Protein AF-A0A0M2HX96-F1 (afdb_monomer_lite)

Sequence (244 aa):
MTTSSDTATAVIDVHGTGTVTVGGITRGIAEPGENAARTQIMATVLAHARDSRRAVVLTAQDSEGQTRVVIYPDGRAEPVAIPEPLATAVVQTGPVPAPRPPGHVPAPVVPQNVGGLPEEIEHTVYVSRPPQLQGWQLTFSTGSTATIWGSGLIGRRPAQDANEPRDHIIALDDPTRTVSRLHLEFGTTEGRLWIADRRSANGTRIVRGREVIDCTPAERYWIAPGSLIEMGDQTFTVSLSEGR

Organism: NCBI:txid273678

Foldseek 3Di:
DPQPAFEKEKEAEQQRWIWIAGPNDIDTTDDRGVVRSVVVNLVVNLVVLLVVQGWYWYWYQYPVGIWIWTQGNVGDIHTDDDPDPPPPPPPDPDDDDDDDDDDDDDDDDDDDDDDDDDDDDPPVPPLPDDPQQFWKWKQKPVRDIDTGRFKEWEFQQDDADPVHGGSDYHHDDDPVCLTHNTAWIWGADPNWIKIAGQPGPNFKWKDDPPDIDTHDHRDIDTDDAQIWMDRGPMIIHMHTDDGD

Radius of gyration: 24.01 Å; chains: 1; bounding box: 49×51×74 Å

Secondary structure (DSSP, 8-state):
-----EEEEEEE-TTSEEEEEETTEEEEEE-SSHHHHHHHHHHHHHHHHHHHTS-EEEEEEETTEEEEEEE-TTS-EEEE-------------PPPPPPP----------------------------PPS---EEEEEETTS-EEEESS-EEEESS-PPBTTB--SEEEE---TT--S-SS-EEEEEETTEEEEEE-S-SS-EEEEETTEEEEPPBT-EEEEPTT-EEEETTEEEEEEEE---

pLDDT: mean 70.25, std 17.08, range [28.19, 91.06]

InterPro domains:
  IPR000253 Forkhead-associated (FHA) domain [PF00498] (154-232)
  IPR000253 Forkhead-associated (FHA) domain [PS50006] (152-211)
  IPR008984 SMAD/FHA domain superfamily [SSF49879] (135-239)

Structure (mmCIF, N/CA/C/O backbone):
data_AF-A0A0M2HX96-F1
#
_entry.id   AF-A0A0M2HX96-F1
#
loop_
_atom_site.group_PDB
_atom_site.id
_atom_site.type_symbol
_atom_site.label_atom_id
_atom_site.label_alt_id
_atom_site.label_comp_id
_atom_site.label_asym_id
_atom_site.label_entity_id
_atom_site.label_seq_id
_atom_site.pdbx_PDB_ins_code
_atom_site.Cartn_x
_atom_site.Cartn_y
_atom_site.Cartn_z
_atom_site.occupancy
_atom_site.B_iso_or_equiv
_atom_site.auth_seq_id
_atom_site.auth_comp_id
_atom_site.auth_asym_id
_atom_site.auth_atom_id
_atom_site.pdbx_PDB_model_num
ATOM 1 N N . MET A 1 1 ? -6.231 -22.104 -26.513 1.00 36.03 1 MET A N 1
ATOM 2 C CA . MET A 1 1 ? -4.965 -21.746 -27.186 1.00 36.03 1 MET A CA 1
ATOM 3 C C . MET A 1 1 ? -3.864 -21.932 -26.165 1.00 36.03 1 MET A C 1
ATOM 5 O O . MET A 1 1 ? -3.893 -21.261 -25.146 1.00 36.03 1 MET A O 1
ATOM 9 N N . THR A 1 2 ? -2.987 -22.911 -26.354 1.00 37.78 2 THR A N 1
ATOM 10 C CA . THR A 1 2 ? -1.907 -23.205 -25.406 1.00 37.78 2 THR A CA 1
ATOM 11 C C . THR A 1 2 ? -0.826 -22.150 -25.606 1.00 37.78 2 THR A C 1
ATOM 13 O O . THR A 1 2 ? -0.017 -22.256 -26.526 1.00 37.78 2 THR A O 1
ATOM 16 N N . THR A 1 3 ? -0.873 -21.069 -24.827 1.00 47.53 3 THR A N 1
ATOM 17 C CA . THR A 1 3 ? 0.144 -20.015 -24.861 1.00 47.53 3 THR A CA 1
ATOM 18 C C . THR A 1 3 ? 1.448 -20.645 -24.397 1.00 47.53 3 THR A C 1
ATOM 20 O O . THR A 1 3 ? 1.643 -20.932 -23.221 1.00 47.53 3 THR A O 1
ATOM 23 N N . SER A 1 4 ? 2.305 -20.984 -25.352 1.00 53.94 4 SER A N 1
ATOM 24 C CA . SER A 1 4 ? 3.610 -21.554 -25.069 1.00 53.94 4 SER A CA 1
ATOM 25 C C . SER A 1 4 ? 4.475 -20.396 -24.559 1.00 53.94 4 SER A C 1
ATOM 27 O O . SER A 1 4 ? 4.958 -19.587 -25.352 1.00 53.94 4 SER A O 1
ATOM 29 N N . SER A 1 5 ? 4.573 -20.248 -23.242 1.00 63.91 5 SER A N 1
ATOM 30 C CA . SER A 1 5 ? 5.303 -19.153 -22.596 1.00 63.91 5 SER A CA 1
ATOM 31 C C . SER A 1 5 ? 6.781 -19.506 -22.454 1.00 63.91 5 SER A C 1
ATOM 33 O O . SER A 1 5 ? 7.108 -20.626 -22.065 1.00 63.91 5 SER A O 1
ATOM 35 N N . ASP A 1 6 ? 7.666 -18.565 -22.773 1.00 75.62 6 ASP A N 1
ATOM 36 C CA . ASP A 1 6 ? 9.100 -18.705 -22.496 1.00 75.62 6 ASP A CA 1
ATOM 37 C C . ASP A 1 6 ? 9.344 -18.448 -20.999 1.00 75.62 6 ASP A C 1
ATOM 39 O O . ASP A 1 6 ? 8.558 -17.746 -20.357 1.00 75.62 6 ASP A O 1
ATOM 43 N N . THR A 1 7 ? 10.393 -19.013 -20.405 1.00 78.94 7 THR A N 1
ATOM 44 C CA . THR A 1 7 ? 10.696 -18.816 -18.976 1.00 78.94 7 THR A CA 1
ATOM 45 C C . THR A 1 7 ? 12.010 -18.075 -18.797 1.00 78.94 7 THR A C 1
ATOM 47 O O . THR A 1 7 ? 13.027 -18.451 -19.379 1.00 78.94 7 THR A O 1
ATOM 50 N N . ALA A 1 8 ? 11.993 -17.052 -17.950 1.00 82.88 8 ALA A N 1
ATOM 51 C CA . ALA A 1 8 ? 13.159 -16.298 -17.529 1.00 82.88 8 ALA A CA 1
ATOM 52 C C . ALA A 1 8 ? 13.302 -16.375 -16.007 1.00 82.88 8 ALA A C 1
ATOM 54 O O . ALA A 1 8 ? 12.312 -16.302 -15.283 1.00 82.88 8 ALA A O 1
ATOM 55 N N . THR A 1 9 ? 14.529 -16.470 -15.513 1.00 83.94 9 THR A N 1
ATOM 56 C CA . THR A 1 9 ? 14.819 -16.530 -14.076 1.00 83.94 9 THR A CA 1
ATOM 57 C C . THR A 1 9 ? 15.831 -15.456 -13.738 1.00 83.94 9 THR A C 1
ATOM 59 O O . THR A 1 9 ? 16.842 -15.339 -14.419 1.00 83.94 9 THR A O 1
ATOM 62 N N . ALA A 1 10 ? 15.598 -14.676 -12.695 1.00 83.12 10 ALA A N 1
ATOM 63 C CA . ALA A 1 10 ? 16.542 -13.684 -12.214 1.00 83.12 10 ALA A CA 1
ATOM 64 C C . ALA A 1 10 ? 16.809 -13.899 -10.731 1.00 83.12 10 ALA A C 1
ATOM 66 O O . ALA A 1 10 ? 15.890 -14.211 -9.984 1.00 83.12 10 ALA A O 1
ATOM 67 N N . VAL A 1 11 ? 18.052 -13.719 -10.308 1.00 79.94 11 VAL A N 1
ATOM 68 C CA . VAL A 1 11 ? 18.460 -13.759 -8.905 1.00 79.94 11 VAL A CA 1
ATOM 69 C C . VAL A 1 11 ? 19.160 -12.447 -8.603 1.00 79.94 11 VAL A C 1
ATOM 71 O O . VAL A 1 11 ? 20.080 -12.080 -9.331 1.00 79.94 11 VAL A O 1
ATOM 74 N N . ILE A 1 12 ? 18.714 -11.733 -7.575 1.00 77.75 12 ILE A N 1
ATOM 75 C CA . ILE A 1 12 ? 19.248 -10.429 -7.172 1.00 77.75 12 ILE A CA 1
ATOM 76 C C . ILE A 1 12 ? 19.599 -10.498 -5.692 1.00 77.75 12 ILE A C 1
ATOM 78 O O . ILE A 1 12 ? 18.789 -10.925 -4.873 1.00 77.75 12 ILE A O 1
ATOM 82 N N . ASP A 1 13 ? 20.804 -10.068 -5.358 1.00 70.50 13 ASP A N 1
ATOM 83 C CA . ASP A 1 13 ? 21.280 -9.941 -3.991 1.00 70.50 13 ASP A CA 1
ATOM 84 C C . ASP A 1 13 ? 21.008 -8.531 -3.430 1.00 70.50 13 ASP A C 1
ATOM 86 O O . ASP A 1 13 ? 20.824 -7.568 -4.184 1.00 70.50 13 ASP A O 1
ATOM 90 N N . VAL A 1 14 ? 21.021 -8.390 -2.098 1.00 61.28 14 VAL A N 1
ATOM 91 C CA . VAL A 1 14 ? 20.786 -7.121 -1.376 1.00 61.28 14 VAL A CA 1
ATOM 92 C C . VAL A 1 14 ? 21.736 -5.999 -1.800 1.00 61.28 14 VAL A C 1
ATOM 94 O O . VAL A 1 14 ? 21.418 -4.819 -1.653 1.00 61.28 14 VAL A O 1
ATOM 97 N N . HIS A 1 15 ? 22.895 -6.356 -2.354 1.00 66.06 15 HIS A N 1
ATOM 98 C CA . HIS A 1 15 ? 23.887 -5.411 -2.855 1.00 66.06 15 HIS A CA 1
ATOM 99 C C . HIS A 1 15 ? 23.612 -4.904 -4.286 1.00 66.06 15 HIS A C 1
ATOM 101 O O . HIS A 1 15 ? 24.410 -4.134 -4.815 1.00 66.06 15 HIS A O 1
ATOM 107 N N . GLY A 1 16 ? 22.499 -5.294 -4.925 1.00 60.47 16 GLY A N 1
ATOM 108 C CA . GLY A 1 16 ? 22.169 -4.891 -6.303 1.00 60.47 16 GLY A CA 1
ATOM 109 C C . GLY A 1 16 ? 22.949 -5.656 -7.379 1.00 60.47 16 GLY A C 1
ATOM 110 O O . GLY A 1 16 ? 22.877 -5.331 -8.566 1.00 60.47 16 GLY A O 1
ATOM 111 N N . THR A 1 17 ? 23.680 -6.691 -6.971 1.00 71.62 17 THR A N 1
ATOM 112 C CA . THR A 1 17 ? 24.352 -7.635 -7.859 1.00 71.62 17 THR A CA 1
ATOM 113 C C . THR A 1 17 ? 23.464 -8.850 -8.076 1.00 71.62 17 THR A C 1
ATOM 115 O O . THR A 1 17 ? 22.789 -9.327 -7.170 1.00 71.62 17 THR A O 1
ATOM 118 N N . GLY A 1 18 ? 23.418 -9.356 -9.299 1.00 76.69 18 GLY A N 1
ATOM 119 C CA . GLY A 1 18 ? 22.517 -10.441 -9.638 1.00 76.69 18 GLY A CA 1
ATOM 120 C C . GLY A 1 18 ? 22.841 -11.091 -10.965 1.00 76.69 18 GLY A C 1
ATOM 121 O O . GLY A 1 18 ? 23.768 -10.708 -11.675 1.00 76.69 18 GLY A O 1
ATOM 122 N N . THR A 1 19 ? 22.053 -12.092 -11.320 1.00 81.75 19 THR A N 1
ATOM 123 C CA . THR A 1 19 ? 22.091 -12.709 -12.641 1.00 81.75 19 THR A CA 1
ATOM 124 C C . THR A 1 19 ? 20.681 -12.812 -13.188 1.00 81.75 19 THR A C 1
ATOM 126 O O . THR A 1 19 ? 19.735 -13.075 -12.453 1.00 81.75 19 THR A O 1
ATOM 129 N N . VAL A 1 20 ? 20.524 -12.600 -14.488 1.00 82.94 20 VAL A N 1
ATOM 130 C CA . VAL A 1 20 ? 19.274 -12.838 -15.206 1.00 82.94 20 VAL A CA 1
ATOM 131 C C . VAL A 1 20 ? 19.525 -13.867 -16.290 1.00 82.94 20 VAL A C 1
ATOM 133 O O . VAL A 1 20 ? 20.441 -13.727 -17.088 1.00 82.94 20 VAL A O 1
ATOM 136 N N . THR A 1 21 ? 18.717 -14.911 -16.324 1.00 80.31 21 THR A N 1
ATOM 137 C CA . THR A 1 21 ? 18.731 -15.950 -17.346 1.00 80.31 21 THR A CA 1
ATOM 138 C C . THR A 1 21 ? 17.456 -15.835 -18.161 1.00 80.31 21 THR A C 1
ATOM 140 O O . THR A 1 21 ? 16.363 -15.972 -17.619 1.00 80.31 21 THR A O 1
ATOM 143 N N . VAL A 1 22 ? 17.584 -15.572 -19.459 1.00 79.62 22 VAL A N 1
ATO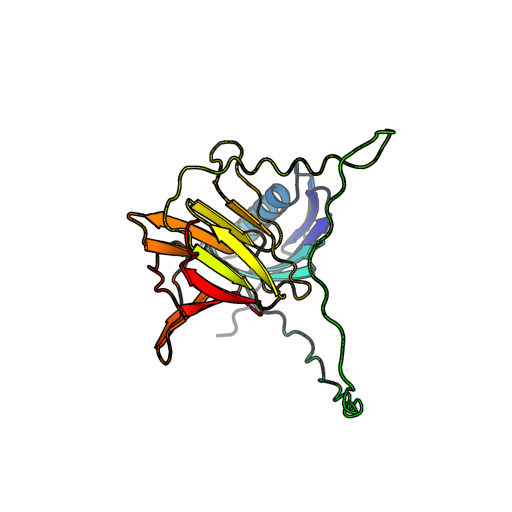M 144 C CA . VAL A 1 22 ? 16.450 -15.413 -20.382 1.00 79.62 22 VAL A CA 1
ATOM 145 C C . VAL A 1 22 ? 16.709 -16.275 -21.610 1.00 79.62 22 VAL A C 1
ATOM 147 O O . VAL A 1 22 ? 17.785 -16.176 -22.198 1.00 79.62 22 VAL A O 1
ATOM 150 N N . GLY A 1 23 ? 15.777 -17.164 -21.967 1.00 70.75 23 GLY A N 1
ATOM 151 C CA . GLY A 1 23 ? 15.950 -18.061 -23.118 1.00 70.75 23 GLY A CA 1
ATOM 152 C C . GLY A 1 23 ? 17.214 -18.936 -23.047 1.00 70.75 23 GLY A C 1
ATOM 153 O O . GLY A 1 23 ? 17.805 -19.247 -24.076 1.00 70.75 23 GLY A O 1
ATOM 154 N N . GLY A 1 24 ? 17.677 -19.274 -21.835 1.00 72.00 24 GLY A N 1
ATOM 155 C CA . GLY A 1 24 ? 18.910 -20.042 -21.600 1.00 72.00 24 GLY A CA 1
ATOM 156 C C . GLY A 1 24 ? 20.210 -19.225 -21.586 1.00 72.00 24 GLY A C 1
ATOM 157 O O . GLY A 1 24 ? 21.273 -19.795 -21.360 1.00 72.00 24 GLY A O 1
ATOM 158 N N . ILE A 1 25 ? 20.150 -17.904 -21.786 1.00 74.56 25 ILE A N 1
ATOM 159 C CA . ILE A 1 25 ? 21.321 -17.019 -21.749 1.00 74.56 25 ILE A CA 1
ATOM 160 C C . ILE A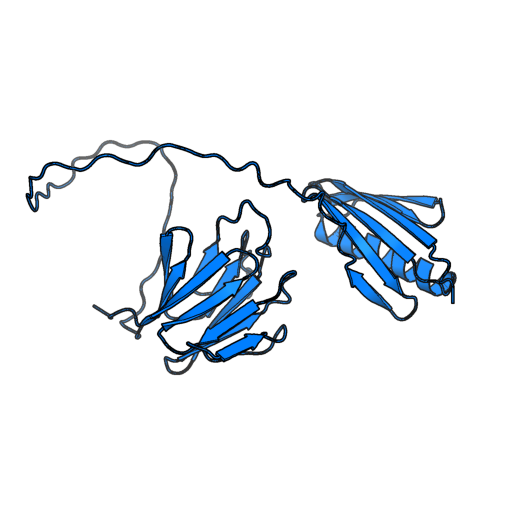 1 25 ? 21.374 -16.308 -20.399 1.00 74.56 25 ILE A C 1
ATOM 162 O O . ILE A 1 25 ? 20.511 -15.481 -20.099 1.00 74.56 25 ILE A O 1
ATOM 166 N N . THR A 1 26 ? 22.401 -16.601 -19.598 1.00 79.12 26 THR A N 1
ATOM 167 C CA . THR A 1 26 ? 22.653 -15.927 -18.318 1.00 79.12 26 THR A CA 1
ATOM 168 C C . THR A 1 26 ? 23.496 -14.667 -18.518 1.00 79.12 26 THR A C 1
ATOM 170 O O . THR A 1 26 ? 24.571 -14.705 -19.114 1.00 79.12 26 THR A O 1
ATOM 173 N N . ARG A 1 27 ? 23.018 -13.538 -17.995 1.00 79.50 27 ARG A N 1
ATOM 174 C CA . ARG A 1 27 ? 23.690 -12.237 -17.957 1.00 79.50 27 ARG A CA 1
ATOM 175 C C . ARG A 1 27 ? 23.895 -11.803 -16.511 1.00 79.50 27 ARG A C 1
ATOM 177 O O . ARG A 1 27 ? 22.963 -11.858 -15.712 1.00 79.50 27 ARG A O 1
ATOM 184 N N . GLY A 1 28 ? 25.105 -11.357 -16.190 1.00 78.25 28 GLY A N 1
ATOM 185 C CA . GLY A 1 28 ? 25.404 -10.717 -14.910 1.00 78.25 28 GLY A CA 1
ATOM 186 C C . GLY A 1 28 ? 24.842 -9.299 -14.863 1.00 78.25 28 GLY A C 1
ATOM 187 O O . GLY A 1 28 ? 24.854 -8.587 -15.867 1.00 78.25 28 GLY A O 1
ATOM 188 N N . ILE A 1 29 ? 24.343 -8.906 -13.700 1.00 74.94 29 ILE A N 1
ATOM 189 C CA . ILE A 1 29 ? 23.808 -7.579 -13.417 1.00 74.94 29 ILE A CA 1
ATOM 190 C C . ILE A 1 29 ? 24.583 -7.029 -12.233 1.00 74.94 29 ILE A C 1
ATOM 192 O O . ILE A 1 29 ? 24.668 -7.668 -11.187 1.00 74.94 29 ILE A O 1
ATOM 196 N N . ALA A 1 30 ? 25.175 -5.859 -12.420 1.00 72.06 30 ALA A N 1
ATOM 197 C CA . ALA A 1 30 ? 25.913 -5.144 -11.395 1.00 72.06 30 ALA A CA 1
ATOM 198 C C . ALA A 1 30 ? 25.488 -3.681 -11.483 1.00 72.06 30 ALA A C 1
ATOM 200 O O . ALA A 1 30 ? 26.126 -2.878 -12.155 1.00 72.06 30 ALA A O 1
ATOM 201 N N . GLU A 1 31 ? 24.357 -3.377 -10.856 1.00 72.31 31 GLU A N 1
ATOM 202 C CA . GLU A 1 31 ? 23.782 -2.036 -10.836 1.00 72.31 31 GLU A CA 1
ATOM 203 C C . GLU A 1 31 ? 23.881 -1.452 -9.418 1.00 72.31 31 GLU A C 1
ATOM 205 O O . GLU A 1 31 ? 23.897 -2.213 -8.445 1.00 72.31 31 GLU A O 1
ATOM 210 N N . PRO A 1 32 ? 23.943 -0.116 -9.259 1.00 62.62 32 PRO A N 1
ATOM 211 C CA . PRO A 1 32 ? 24.045 0.536 -7.955 1.00 62.62 32 PRO A CA 1
ATOM 212 C C . PRO A 1 32 ? 22.703 0.486 -7.204 1.00 62.62 32 PRO A C 1
ATOM 214 O O . PRO A 1 32 ? 21.991 1.482 -7.080 1.00 62.62 32 PRO A O 1
ATOM 217 N N . GLY A 1 33 ? 22.355 -0.700 -6.704 1.00 62.88 33 GLY A N 1
ATOM 218 C CA . GLY A 1 33 ? 21.178 -0.965 -5.881 1.00 62.88 33 GLY A CA 1
ATOM 219 C C . GLY A 1 33 ? 20.139 -1.884 -6.530 1.00 62.88 33 GLY A C 1
ATOM 220 O O . GLY A 1 33 ? 20.006 -1.985 -7.751 1.00 62.88 33 GLY A O 1
ATOM 221 N N . GLU A 1 34 ? 19.351 -2.541 -5.675 1.00 67.12 34 GLU A N 1
ATOM 222 C CA . GLU A 1 34 ? 18.357 -3.557 -6.053 1.00 67.12 34 GLU A CA 1
ATOM 223 C C . GLU A 1 34 ? 17.311 -3.030 -7.053 1.00 67.12 34 GLU A C 1
ATOM 225 O O . GLU A 1 34 ? 16.928 -3.727 -7.991 1.00 67.12 34 GLU A O 1
ATOM 230 N N . ASN A 1 35 ? 16.883 -1.770 -6.912 1.00 71.06 35 ASN A N 1
ATOM 231 C CA . ASN A 1 35 ? 15.861 -1.188 -7.785 1.00 71.06 35 ASN A CA 1
ATOM 232 C C . ASN A 1 35 ? 16.366 -0.963 -9.225 1.00 71.06 35 ASN A C 1
ATOM 234 O O . ASN A 1 35 ? 15.621 -1.169 -10.188 1.00 71.06 35 ASN A O 1
ATOM 238 N N . ALA A 1 36 ? 17.638 -0.581 -9.380 1.00 70.69 36 ALA A N 1
ATOM 239 C CA . ALA A 1 36 ? 18.274 -0.422 -10.687 1.00 70.69 36 ALA A CA 1
ATOM 240 C C . ALA A 1 36 ? 18.471 -1.791 -11.358 1.00 70.69 36 ALA A C 1
ATOM 242 O O . ALA A 1 36 ? 18.064 -1.978 -12.507 1.00 70.69 36 ALA A O 1
ATOM 243 N N . ALA A 1 37 ? 18.946 -2.785 -10.598 1.00 73.56 37 ALA A N 1
ATOM 244 C CA . ALA A 1 37 ? 19.053 -4.166 -11.062 1.00 73.56 37 ALA A CA 1
ATOM 245 C C . ALA A 1 37 ? 17.693 -4.713 -11.529 1.00 73.56 37 ALA A C 1
ATOM 247 O O . ALA A 1 37 ? 17.573 -5.238 -12.636 1.00 73.56 37 ALA A O 1
ATOM 248 N N . ARG A 1 38 ? 16.633 -4.515 -10.737 1.00 73.25 38 ARG A N 1
ATOM 249 C CA . ARG A 1 38 ? 15.267 -4.956 -11.060 1.00 73.25 38 ARG A CA 1
ATOM 250 C C . ARG A 1 38 ? 14.715 -4.291 -12.323 1.00 73.25 38 ARG A C 1
ATOM 252 O O . ARG A 1 38 ? 14.096 -4.966 -13.147 1.00 73.25 38 ARG A O 1
ATOM 259 N N . THR A 1 39 ? 14.988 -3.000 -12.507 1.00 76.06 39 THR A N 1
ATOM 260 C CA . THR A 1 39 ? 14.600 -2.252 -13.713 1.00 76.06 39 THR A CA 1
ATOM 261 C C . THR A 1 39 ? 15.301 -2.808 -14.956 1.00 76.06 39 THR A C 1
ATOM 263 O O . THR A 1 39 ? 14.651 -3.063 -15.971 1.00 76.06 39 THR A O 1
ATOM 266 N N . GLN A 1 40 ? 16.603 -3.086 -14.864 1.00 78.62 40 GLN A N 1
ATOM 267 C CA . GLN A 1 40 ? 17.388 -3.663 -15.958 1.00 78.62 40 GLN A CA 1
ATOM 268 C C . GLN A 1 40 ? 16.941 -5.086 -16.325 1.00 78.62 40 GLN A C 1
ATOM 270 O O . GLN A 1 40 ? 16.871 -5.434 -17.508 1.00 78.62 40 GLN A O 1
ATOM 275 N N . ILE A 1 41 ? 16.584 -5.900 -15.327 1.00 79.75 41 ILE A N 1
ATOM 276 C CA . ILE A 1 41 ? 16.029 -7.249 -15.522 1.00 79.75 41 ILE A CA 1
ATOM 277 C C . ILE A 1 41 ? 14.720 -7.169 -16.292 1.00 79.75 41 ILE A C 1
ATOM 279 O O . ILE A 1 41 ? 14.576 -7.830 -17.319 1.00 79.75 41 ILE A O 1
ATOM 283 N N . MET A 1 42 ? 13.785 -6.334 -15.833 1.00 79.12 42 MET A N 1
ATOM 284 C CA . MET A 1 42 ? 12.502 -6.155 -16.510 1.00 79.12 42 MET A CA 1
ATOM 285 C C . MET A 1 42 ? 12.689 -5.665 -17.945 1.00 79.12 42 MET A C 1
ATOM 287 O O . MET A 1 42 ? 12.070 -6.215 -18.852 1.00 79.12 42 MET A O 1
ATOM 291 N N . ALA A 1 43 ? 13.580 -4.697 -18.174 1.00 79.56 43 ALA A N 1
ATOM 292 C CA . ALA A 1 43 ? 13.887 -4.206 -19.515 1.00 79.56 43 ALA A CA 1
ATOM 293 C C . ALA A 1 43 ? 14.453 -5.313 -20.423 1.00 79.56 43 ALA A C 1
ATOM 295 O O . ALA A 1 43 ? 14.034 -5.444 -21.574 1.00 79.56 43 ALA A O 1
ATOM 296 N N . THR A 1 44 ? 15.356 -6.146 -19.896 1.00 81.62 44 THR A N 1
ATOM 297 C CA . THR A 1 44 ? 15.966 -7.262 -20.636 1.00 81.62 44 THR A CA 1
ATOM 298 C C . THR A 1 44 ? 14.931 -8.323 -21.005 1.00 81.62 44 THR A C 1
ATOM 300 O O . THR A 1 44 ? 14.878 -8.772 -22.150 1.00 81.62 44 THR A O 1
ATOM 303 N N . VAL A 1 45 ? 14.075 -8.704 -20.057 1.00 81.38 45 VAL A N 1
ATOM 304 C CA . VAL A 1 45 ? 13.041 -9.723 -20.280 1.00 81.38 45 VAL A CA 1
ATOM 305 C C . VAL A 1 45 ? 11.946 -9.202 -21.209 1.00 81.38 45 VAL A C 1
ATOM 307 O O . VAL A 1 45 ? 11.483 -9.937 -22.076 1.00 81.38 45 VAL A O 1
ATOM 310 N N . LEU A 1 46 ? 11.576 -7.924 -21.097 1.00 80.69 46 LEU A N 1
ATOM 311 C CA . LEU A 1 46 ? 10.629 -7.286 -22.008 1.00 80.69 46 LEU A CA 1
ATOM 312 C C . LEU A 1 46 ? 11.168 -7.218 -23.442 1.00 80.69 46 LEU A C 1
ATOM 314 O O . LEU A 1 46 ? 10.425 -7.479 -24.389 1.00 80.69 46 LEU A O 1
ATOM 318 N N . ALA A 1 47 ? 12.449 -6.888 -23.619 1.00 79.75 47 ALA A N 1
ATOM 319 C CA . ALA A 1 47 ? 13.081 -6.905 -24.934 1.00 79.75 47 ALA A CA 1
ATOM 320 C C . ALA A 1 47 ? 13.026 -8.310 -25.559 1.00 79.75 47 ALA A C 1
ATOM 322 O O . ALA A 1 47 ? 12.657 -8.444 -26.724 1.00 79.75 47 ALA A O 1
ATOM 323 N N . HIS A 1 48 ? 13.289 -9.355 -24.767 1.00 79.00 48 HIS A N 1
ATOM 324 C CA . HIS A 1 48 ? 13.178 -10.747 -25.216 1.00 79.00 48 HIS A CA 1
ATOM 325 C C . HIS A 1 48 ? 11.735 -11.164 -25.527 1.00 79.00 48 HIS A C 1
ATOM 327 O O . HIS A 1 48 ? 11.491 -11.814 -26.539 1.00 79.00 48 HIS A O 1
ATOM 333 N N . ALA A 1 49 ? 10.756 -10.757 -24.714 1.00 80.31 49 ALA A N 1
ATOM 334 C CA . ALA A 1 49 ? 9.334 -11.018 -24.964 1.00 80.31 49 ALA A CA 1
ATOM 335 C C . ALA A 1 49 ? 8.856 -10.387 -26.282 1.00 80.31 49 ALA A C 1
ATOM 337 O O . ALA A 1 49 ? 8.084 -10.985 -27.034 1.00 80.31 49 ALA A O 1
ATOM 338 N N . ARG A 1 50 ? 9.347 -9.180 -26.586 1.00 80.25 50 ARG A N 1
ATOM 339 C CA . ARG A 1 50 ? 9.076 -8.473 -27.844 1.00 80.25 50 ARG A CA 1
ATOM 340 C C . ARG A 1 50 ? 9.700 -9.165 -29.046 1.00 80.25 50 ARG A C 1
ATOM 342 O O . ARG A 1 50 ? 9.001 -9.376 -30.035 1.00 80.25 50 ARG A O 1
ATOM 349 N N . ASP A 1 51 ? 10.974 -9.530 -28.944 1.00 82.06 51 ASP A N 1
ATOM 350 C CA . ASP A 1 51 ? 11.713 -10.200 -30.017 1.00 82.06 51 ASP A CA 1
ATOM 351 C C . ASP A 1 51 ? 11.105 -11.573 -30.345 1.00 82.06 51 ASP A C 1
ATOM 353 O O . ASP A 1 51 ? 10.768 -11.870 -31.491 1.00 82.06 51 ASP A O 1
ATOM 357 N N . SER A 1 52 ? 10.813 -12.360 -29.307 1.00 76.75 52 SER A N 1
ATOM 358 C CA . SER A 1 52 ? 10.185 -13.680 -29.429 1.00 76.75 52 SER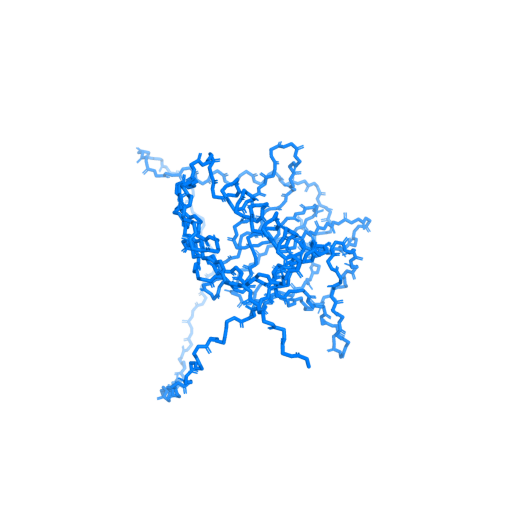 A CA 1
ATOM 359 C C . SER A 1 52 ? 8.678 -13.640 -29.723 1.00 76.75 52 SER A C 1
ATOM 361 O O . SER A 1 52 ? 8.094 -14.680 -30.032 1.00 76.75 52 SER A O 1
ATOM 363 N N . ARG A 1 53 ? 8.033 -12.463 -29.626 1.00 80.31 53 ARG A N 1
ATOM 364 C CA . ARG A 1 53 ? 6.570 -12.244 -29.696 1.00 80.31 53 ARG A CA 1
ATOM 365 C C . ARG A 1 53 ? 5.760 -13.189 -28.805 1.00 80.31 53 ARG A C 1
ATOM 367 O O . ARG A 1 53 ? 4.629 -13.554 -29.134 1.00 80.31 53 ARG A O 1
ATOM 374 N N . ARG A 1 54 ? 6.334 -13.607 -27.680 1.00 81.38 54 ARG A N 1
ATOM 375 C CA . ARG A 1 54 ? 5.732 -14.565 -26.749 1.00 81.38 54 ARG A CA 1
ATOM 376 C C . ARG A 1 54 ? 5.760 -14.000 -25.341 1.00 81.38 54 ARG A C 1
ATOM 378 O O . ARG A 1 54 ? 6.648 -13.235 -24.983 1.00 81.38 54 ARG A O 1
ATOM 385 N N . ALA A 1 55 ? 4.759 -14.372 -24.549 1.00 78.56 55 ALA A N 1
ATOM 386 C CA . ALA A 1 55 ? 4.757 -14.038 -23.135 1.00 78.56 55 ALA A CA 1
ATOM 387 C C . ALA A 1 55 ? 5.911 -14.774 -22.443 1.00 78.56 55 ALA A C 1
ATOM 389 O O . ALA A 1 55 ? 6.099 -15.977 -22.653 1.00 78.56 55 ALA A O 1
ATOM 390 N N . VAL A 1 56 ? 6.671 -14.046 -21.631 1.00 82.50 56 VAL A N 1
ATOM 391 C CA . VAL A 1 56 ? 7.802 -14.575 -20.875 1.00 82.50 56 VAL A CA 1
ATOM 392 C C . VAL A 1 56 ? 7.440 -14.559 -19.404 1.00 82.50 56 VAL A C 1
ATOM 394 O O . VAL A 1 56 ? 7.088 -13.521 -18.848 1.00 82.50 56 VAL A O 1
ATOM 397 N N . VAL A 1 57 ? 7.524 -15.710 -18.755 1.00 82.81 57 VAL A N 1
ATOM 398 C CA . VAL A 1 57 ? 7.328 -15.814 -17.315 1.00 82.81 57 VAL A CA 1
ATOM 399 C C . VAL A 1 57 ? 8.661 -15.546 -16.638 1.00 82.81 57 VAL A C 1
ATOM 401 O O . VAL A 1 57 ? 9.554 -16.385 -16.690 1.00 82.81 57 VAL A O 1
ATOM 404 N N . LEU A 1 58 ? 8.792 -14.379 -16.021 1.00 83.69 58 LEU A N 1
ATOM 405 C CA . LEU A 1 58 ? 9.930 -14.006 -15.200 1.00 83.69 58 LEU A CA 1
ATOM 406 C C . LEU A 1 58 ? 9.726 -14.495 -13.769 1.00 83.69 58 LEU A C 1
ATOM 408 O O . LEU A 1 58 ? 8.764 -14.117 -13.105 1.00 83.69 58 LEU A O 1
ATOM 412 N N . THR A 1 59 ? 10.665 -15.279 -13.266 1.00 82.06 59 THR A N 1
ATOM 413 C CA . THR A 1 59 ? 10.780 -15.614 -11.850 1.00 82.06 59 THR A CA 1
ATOM 414 C C . THR A 1 59 ? 11.977 -14.871 -11.282 1.00 82.06 59 THR A C 1
ATOM 416 O O . THR A 1 59 ? 13.114 -15.226 -11.569 1.00 82.06 59 THR A O 1
ATOM 419 N N . ALA A 1 60 ? 11.725 -13.817 -10.512 1.00 80.44 60 ALA A N 1
ATOM 420 C CA . ALA A 1 60 ? 12.754 -13.059 -9.817 1.00 80.44 60 ALA A CA 1
ATOM 421 C C . ALA A 1 60 ? 12.864 -13.561 -8.375 1.00 80.44 60 ALA A C 1
ATOM 423 O O . ALA A 1 60 ? 11.861 -13.639 -7.673 1.00 80.44 60 ALA A O 1
ATOM 424 N N . GLN A 1 61 ? 14.064 -13.914 -7.941 1.00 79.25 61 GLN A N 1
ATOM 425 C CA . GLN A 1 61 ? 14.377 -14.264 -6.567 1.00 79.25 61 GLN A CA 1
ATOM 426 C C . GLN A 1 61 ? 15.249 -13.159 -5.988 1.00 79.25 61 GLN A C 1
ATOM 428 O O . GLN A 1 61 ? 16.344 -12.901 -6.484 1.00 79.25 61 GLN A O 1
ATOM 433 N N . ASP A 1 62 ? 14.733 -12.491 -4.971 1.00 73.44 62 ASP A N 1
ATOM 434 C CA . ASP A 1 62 ? 15.403 -11.418 -4.253 1.00 73.44 62 ASP A CA 1
ATOM 435 C C . ASP A 1 62 ? 15.486 -11.763 -2.757 1.00 73.44 62 ASP A C 1
ATOM 437 O O . ASP A 1 62 ? 15.106 -12.854 -2.318 1.00 73.44 62 ASP A O 1
ATOM 441 N N . SER A 1 63 ? 16.016 -10.836 -1.963 1.00 61.81 63 SER A N 1
ATOM 442 C CA . SER A 1 63 ? 16.106 -10.985 -0.508 1.00 61.81 63 SER A CA 1
ATOM 443 C C . SER A 1 63 ? 14.739 -10.990 0.202 1.00 61.81 63 SER A C 1
ATOM 445 O O . SER A 1 63 ? 14.619 -11.476 1.331 1.00 61.81 63 SER A O 1
ATOM 447 N N . GLU A 1 64 ? 13.692 -10.475 -0.452 1.00 59.62 64 GLU A N 1
ATOM 448 C CA . GLU A 1 64 ? 12.312 -10.437 0.034 1.00 59.62 64 GLU A CA 1
ATOM 449 C C . GLU A 1 64 ? 11.532 -11.720 -0.328 1.00 59.62 64 GLU A C 1
ATOM 451 O O . GLU A 1 64 ? 10.490 -11.987 0.279 1.00 59.62 64 GLU A O 1
ATOM 456 N N . GLY A 1 65 ? 12.043 -12.552 -1.239 1.00 69.06 65 GLY A N 1
ATOM 457 C CA . GLY A 1 65 ? 11.485 -13.856 -1.592 1.00 69.06 65 GLY A CA 1
ATOM 458 C C . GLY A 1 65 ? 11.493 -14.119 -3.096 1.00 69.06 65 GLY A C 1
ATOM 459 O O . GLY A 1 65 ? 12.253 -13.530 -3.860 1.00 69.06 65 GLY A O 1
ATOM 460 N N . GLN A 1 66 ? 10.646 -15.045 -3.544 1.00 78.38 66 GLN A N 1
ATOM 461 C CA . GLN A 1 66 ? 10.468 -15.330 -4.966 1.00 78.38 66 GLN A CA 1
ATOM 462 C C . GLN A 1 66 ? 9.213 -14.622 -5.483 1.00 78.38 66 GLN A C 1
ATOM 464 O O . GLN A 1 66 ? 8.116 -14.842 -4.985 1.00 78.38 66 GLN A O 1
ATOM 469 N N . THR A 1 67 ? 9.363 -13.804 -6.518 1.00 77.81 67 THR A N 1
ATOM 470 C CA . THR A 1 67 ? 8.267 -13.167 -7.250 1.00 77.81 67 THR A CA 1
ATOM 471 C C . THR A 1 67 ? 8.163 -13.771 -8.646 1.00 77.81 67 THR A C 1
ATOM 473 O O . THR A 1 67 ? 9.171 -13.982 -9.322 1.00 77.81 67 THR A O 1
ATOM 476 N N . ARG A 1 68 ? 6.939 -14.012 -9.124 1.00 82.19 68 ARG A N 1
ATOM 477 C CA . ARG A 1 68 ? 6.677 -14.460 -10.497 1.00 82.19 68 ARG A CA 1
ATOM 478 C C . ARG A 1 68 ? 5.832 -13.429 -11.238 1.00 82.19 68 ARG A C 1
ATOM 480 O O . ARG A 1 68 ? 4.811 -12.980 -10.734 1.00 82.19 68 ARG A O 1
ATOM 487 N N . VAL A 1 69 ? 6.254 -13.051 -12.438 1.00 82.19 69 VAL A N 1
ATOM 488 C CA . VAL A 1 69 ? 5.585 -12.046 -13.274 1.00 82.19 69 VAL A CA 1
ATOM 489 C C . VAL A 1 69 ? 5.524 -12.557 -14.704 1.00 82.19 69 VAL A C 1
ATOM 491 O O . VAL A 1 69 ? 6.518 -13.047 -15.231 1.00 82.19 69 VAL A O 1
ATOM 494 N N . VAL A 1 70 ? 4.373 -12.441 -15.353 1.00 83.75 70 VAL A N 1
ATOM 495 C CA . VAL A 1 70 ? 4.229 -12.695 -16.789 1.00 83.75 70 VAL A CA 1
ATOM 496 C C . VAL A 1 70 ? 4.420 -11.378 -17.519 1.00 83.75 70 VAL A C 1
ATOM 498 O O . VAL A 1 70 ? 3.670 -10.431 -17.307 1.00 83.75 70 VAL A O 1
ATOM 501 N N . ILE A 1 71 ? 5.436 -11.316 -18.371 1.00 84.00 71 ILE A N 1
ATOM 502 C CA . ILE A 1 71 ? 5.757 -10.158 -19.198 1.00 84.00 71 ILE A CA 1
ATOM 503 C C . ILE A 1 71 ? 5.295 -10.460 -20.619 1.00 84.00 71 ILE A C 1
ATOM 505 O O . ILE A 1 71 ? 5.794 -11.376 -21.275 1.00 84.00 71 ILE A O 1
ATOM 509 N N . TYR A 1 72 ? 4.323 -9.693 -21.091 1.00 79.62 72 TYR A N 1
ATOM 510 C CA . TYR A 1 72 ? 3.764 -9.811 -22.426 1.00 79.62 72 TYR A CA 1
ATOM 511 C C . TYR A 1 72 ? 4.530 -8.923 -23.428 1.00 79.62 72 TYR A C 1
ATOM 513 O O . TYR A 1 72 ? 5.097 -7.891 -23.051 1.00 79.62 72 TYR A O 1
ATOM 521 N N . PRO A 1 73 ? 4.535 -9.276 -24.728 1.00 74.56 73 PRO A N 1
ATOM 522 C CA . PRO A 1 73 ? 5.241 -8.513 -25.767 1.00 74.56 73 PRO A CA 1
ATOM 523 C C . PRO A 1 73 ? 4.751 -7.064 -25.917 1.00 74.56 73 PRO A C 1
ATOM 525 O O . PRO A 1 73 ? 5.498 -6.183 -26.342 1.00 74.56 73 PRO A O 1
ATOM 528 N N . ASP A 1 74 ? 3.495 -6.800 -25.562 1.00 76.19 74 ASP A N 1
ATOM 529 C CA . ASP A 1 74 ? 2.882 -5.472 -25.611 1.00 76.19 74 ASP A CA 1
ATOM 530 C C . ASP A 1 74 ? 3.364 -4.543 -24.481 1.00 76.19 74 ASP A C 1
ATOM 532 O O . ASP A 1 74 ? 3.045 -3.357 -24.477 1.00 76.19 74 ASP A O 1
ATOM 536 N N . GLY A 1 75 ? 4.195 -5.045 -23.560 1.00 70.12 75 GLY A N 1
ATOM 537 C CA . GLY A 1 75 ? 4.709 -4.283 -22.424 1.00 70.12 75 GLY A CA 1
ATOM 538 C C . GLY A 1 75 ? 3.871 -4.411 -21.161 1.00 70.12 75 GLY A C 1
ATOM 539 O O . GLY A 1 75 ? 4.215 -3.786 -20.159 1.00 70.12 75 GLY A O 1
ATOM 540 N N . ARG A 1 76 ? 2.806 -5.221 -21.171 1.00 76.94 76 ARG A N 1
ATOM 541 C CA . ARG A 1 76 ? 2.074 -5.545 -19.947 1.00 76.94 76 ARG A CA 1
ATOM 542 C C . ARG A 1 76 ? 2.892 -6.509 -19.100 1.00 76.94 76 ARG A C 1
ATOM 544 O O . ARG A 1 76 ? 3.460 -7.471 -19.611 1.00 76.94 76 ARG A O 1
ATOM 551 N N . ALA A 1 77 ? 2.934 -6.257 -17.801 1.00 75.31 77 ALA A N 1
ATOM 552 C CA . ALA A 1 77 ? 3.517 -7.156 -16.820 1.00 75.31 77 ALA A CA 1
ATOM 553 C C . ALA A 1 77 ? 2.439 -7.480 -15.784 1.00 75.31 77 ALA A C 1
ATOM 555 O O . ALA A 1 77 ? 1.958 -6.577 -15.103 1.00 75.31 77 ALA A O 1
ATOM 556 N N . GLU A 1 78 ? 2.046 -8.747 -15.689 1.00 74.94 78 GLU A N 1
ATOM 557 C CA . GLU A 1 78 ? 1.053 -9.212 -14.721 1.00 74.94 78 GLU A CA 1
ATOM 558 C C . GLU A 1 78 ? 1.733 -10.052 -13.637 1.00 74.94 78 GLU A C 1
ATOM 560 O O . GLU A 1 78 ? 2.385 -11.053 -13.960 1.00 74.94 78 GLU A O 1
ATOM 565 N N . PRO A 1 79 ? 1.627 -9.673 -12.352 1.00 75.00 79 PRO A N 1
ATOM 566 C CA . PRO A 1 79 ? 2.119 -10.508 -11.270 1.00 75.00 79 PRO A CA 1
ATOM 567 C C . PRO A 1 79 ? 1.293 -11.794 -11.216 1.00 75.00 79 PRO A C 1
ATOM 569 O O . PRO A 1 79 ? 0.065 -11.768 -11.187 1.00 75.00 79 PRO A O 1
ATOM 572 N N . VAL A 1 80 ? 1.980 -12.931 -11.204 1.00 71.44 80 VAL A N 1
ATOM 573 C CA . VAL A 1 80 ? 1.350 -14.232 -10.998 1.00 71.44 80 VAL A CA 1
ATOM 574 C C . VAL A 1 80 ? 1.583 -14.615 -9.554 1.00 71.44 80 VAL A C 1
ATOM 576 O O . VAL A 1 80 ? 2.729 -14.790 -9.137 1.00 71.44 80 VAL A O 1
ATOM 579 N N . ALA A 1 81 ? 0.490 -14.769 -8.809 1.00 57.06 81 ALA A N 1
ATOM 580 C CA . ALA A 1 81 ? 0.538 -15.339 -7.475 1.00 57.06 81 ALA A CA 1
ATOM 581 C C . ALA A 1 81 ? 1.210 -16.717 -7.557 1.00 57.06 81 ALA A C 1
ATOM 583 O O . ALA A 1 81 ? 0.717 -17.634 -8.222 1.00 57.06 81 ALA A O 1
ATOM 584 N N . ILE A 1 82 ? 2.368 -16.854 -6.914 1.00 57.78 82 ILE A N 1
ATOM 585 C CA . ILE A 1 82 ? 2.866 -18.173 -6.545 1.00 57.78 82 ILE A CA 1
ATOM 586 C C . ILE A 1 82 ? 1.861 -18.724 -5.527 1.00 57.78 82 ILE A C 1
ATOM 588 O O . ILE A 1 82 ? 1.554 -18.016 -4.570 1.00 57.78 82 ILE A O 1
ATOM 592 N N . PRO A 1 83 ? 1.269 -19.914 -5.733 1.00 44.38 83 PRO A N 1
ATOM 593 C CA . PRO A 1 83 ? 0.419 -20.495 -4.708 1.00 44.38 83 PRO A CA 1
ATOM 594 C C . PRO A 1 83 ? 1.291 -20.690 -3.469 1.00 44.38 83 PRO A C 1
ATOM 596 O O . PRO A 1 83 ? 2.225 -21.495 -3.488 1.00 44.38 83 PRO A O 1
ATOM 599 N N . GLU A 1 84 ? 1.029 -19.912 -2.421 1.00 46.56 84 GLU A N 1
ATOM 600 C CA . GLU A 1 84 ? 1.618 -20.177 -1.118 1.00 46.56 84 GLU A CA 1
ATOM 601 C C . GLU A 1 84 ? 1.232 -21.609 -0.734 1.00 46.56 84 GLU A C 1
ATOM 603 O O . GLU A 1 84 ? 0.070 -22.000 -0.920 1.00 46.56 84 GLU A O 1
ATOM 608 N N . PRO A 1 85 ? 2.179 -22.441 -0.261 1.00 46.34 85 PRO A N 1
ATOM 609 C CA . PRO A 1 85 ? 1.810 -23.727 0.296 1.00 46.34 85 PRO A CA 1
ATOM 610 C C . PRO A 1 85 ? 0.792 -23.444 1.394 1.00 46.34 85 PRO A C 1
ATOM 612 O O . PRO A 1 85 ? 1.103 -22.713 2.330 1.00 46.34 85 PRO A O 1
ATOM 615 N N . LEU A 1 86 ? -0.424 -23.979 1.222 1.00 41.03 86 LEU A N 1
ATOM 616 C CA . LEU A 1 86 ? -1.525 -23.894 2.174 1.00 41.03 86 LEU A CA 1
ATOM 617 C C . LEU A 1 86 ? -0.946 -24.167 3.565 1.00 41.03 86 LEU A C 1
ATOM 619 O O . LEU A 1 86 ? -0.656 -25.318 3.908 1.00 41.03 86 LEU A O 1
ATOM 623 N N . ALA A 1 87 ? -0.716 -23.109 4.341 1.00 45.94 87 ALA A N 1
ATOM 624 C CA . ALA A 1 87 ? -0.340 -23.248 5.727 1.00 45.94 87 ALA A CA 1
ATOM 625 C C . ALA A 1 87 ? -1.554 -23.899 6.381 1.00 45.94 87 ALA A C 1
ATOM 627 O O . ALA A 1 87 ? -2.583 -23.266 6.609 1.00 45.94 87 ALA A O 1
ATOM 628 N N . THR A 1 88 ? -1.468 -25.215 6.567 1.00 38.22 88 THR A N 1
ATOM 629 C CA . THR A 1 88 ? -2.431 -25.982 7.340 1.00 38.22 88 THR A CA 1
ATOM 630 C C . THR A 1 88 ? -2.462 -25.317 8.702 1.00 38.22 88 THR A C 1
ATOM 632 O O . THR A 1 88 ? -1.495 -25.412 9.457 1.00 38.22 88 THR A O 1
ATOM 635 N N . ALA A 1 89 ? -3.534 -24.574 8.971 1.00 42.97 89 ALA A N 1
ATOM 636 C CA . ALA A 1 89 ? -3.779 -23.962 10.258 1.00 42.97 89 ALA A CA 1
ATOM 637 C C . ALA A 1 89 ? -3.777 -25.081 11.302 1.00 42.97 89 ALA A C 1
ATOM 639 O O . ALA A 1 89 ? -4.721 -25.866 11.408 1.00 42.97 89 ALA A O 1
ATOM 640 N N . VAL A 1 90 ? -2.674 -25.202 12.035 1.00 41.97 90 VAL A N 1
ATOM 641 C CA . VAL A 1 90 ? -2.594 -26.088 13.187 1.00 41.97 90 VAL A CA 1
ATOM 642 C C . VAL A 1 90 ? -3.438 -25.422 14.264 1.00 41.97 90 VAL A C 1
ATOM 644 O O . VAL A 1 90 ? -3.068 -24.381 14.803 1.00 41.97 90 VAL A O 1
ATOM 647 N N . VAL A 1 91 ? -4.613 -25.988 14.527 1.00 38.72 91 VAL A N 1
ATOM 648 C CA . VAL A 1 91 ? -5.496 -25.576 15.618 1.00 38.72 91 VAL A CA 1
ATOM 649 C C . VAL A 1 91 ? -4.737 -25.785 16.929 1.00 38.72 91 VAL A C 1
ATOM 651 O O . VAL A 1 91 ? -4.641 -26.904 17.426 1.00 38.72 91 VAL A O 1
ATOM 654 N N . GLN A 1 92 ? -4.165 -24.721 17.490 1.00 44.06 92 GLN A N 1
ATOM 655 C CA . GLN A 1 92 ? -3.665 -24.746 18.859 1.00 44.06 92 GLN A CA 1
ATOM 656 C C . GLN A 1 92 ? -4.834 -24.470 19.807 1.00 44.06 92 GLN A C 1
ATOM 658 O O . GLN A 1 92 ? -5.229 -23.329 20.033 1.00 44.06 92 GLN A O 1
ATOM 663 N N . THR A 1 93 ? -5.400 -25.533 20.377 1.00 44.19 93 THR A N 1
ATOM 664 C CA . THR A 1 93 ? -6.251 -25.452 21.568 1.00 44.19 93 THR A CA 1
ATOM 665 C C . THR A 1 93 ? -5.370 -25.160 22.787 1.00 44.19 93 THR A C 1
ATOM 667 O O . THR A 1 93 ? -4.845 -26.082 23.412 1.00 44.19 93 THR A O 1
ATOM 670 N N . GLY A 1 94 ? -5.166 -23.879 23.102 1.00 42.88 94 GLY A N 1
ATOM 671 C CA . GLY A 1 94 ? -4.569 -23.424 24.365 1.00 42.88 94 GLY A CA 1
ATOM 672 C C . GLY A 1 94 ? -5.642 -23.134 25.433 1.00 42.88 94 GLY A C 1
ATOM 673 O O . GLY A 1 94 ? -6.765 -22.787 25.064 1.00 42.88 94 GLY A O 1
ATOM 674 N N . PRO A 1 95 ? -5.359 -23.289 26.744 1.00 46.78 95 PRO A N 1
ATOM 675 C CA . PRO A 1 95 ? -6.387 -23.305 27.786 1.00 46.78 95 PRO A CA 1
ATOM 676 C C . PRO A 1 95 ? -6.933 -21.913 28.144 1.00 46.78 95 PRO A C 1
ATOM 678 O O . PRO A 1 95 ? -6.219 -20.914 28.132 1.00 46.78 95 PRO A O 1
ATOM 681 N N . VAL A 1 96 ? -8.212 -21.904 28.526 1.00 45.31 96 VAL A N 1
ATOM 682 C CA . VAL A 1 96 ? -9.014 -20.788 29.063 1.00 45.31 96 VAL A CA 1
ATOM 683 C C . VAL A 1 96 ? -8.311 -20.045 30.222 1.00 45.31 96 VAL A C 1
ATOM 685 O O . VAL A 1 96 ? -7.761 -20.707 31.105 1.00 45.31 96 VAL A O 1
ATOM 688 N N . PRO A 1 97 ? -8.370 -18.696 30.296 1.00 45.41 97 PRO A N 1
ATOM 689 C CA . PRO A 1 97 ? -7.818 -17.930 31.415 1.00 45.41 97 PRO A CA 1
ATOM 690 C C . PRO A 1 97 ? -8.749 -17.932 32.643 1.00 45.41 97 PRO A C 1
ATOM 692 O O . PRO A 1 97 ? -9.966 -17.790 32.524 1.00 45.41 97 PRO A O 1
ATOM 695 N N . ALA A 1 98 ? -8.165 -18.050 33.839 1.00 58.72 98 ALA A N 1
ATOM 696 C CA . ALA A 1 98 ? -8.852 -17.904 35.129 1.00 58.72 98 ALA A CA 1
ATOM 697 C C . ALA A 1 98 ? -8.931 -16.421 35.583 1.00 58.72 98 ALA A C 1
ATOM 699 O O . ALA A 1 98 ? -8.125 -15.602 35.131 1.00 58.72 98 ALA A O 1
ATOM 700 N N . PRO A 1 99 ? -9.885 -16.042 36.463 1.00 47.56 99 PRO A N 1
ATOM 701 C CA . PRO A 1 99 ? -10.195 -14.646 36.772 1.00 47.56 99 PRO A CA 1
ATOM 702 C C . PRO A 1 99 ? -9.324 -14.013 37.877 1.00 47.56 99 PRO A C 1
ATOM 704 O O . PRO A 1 99 ? -8.735 -14.676 38.725 1.00 47.56 99 PRO A O 1
ATOM 707 N N . ARG A 1 100 ? -9.303 -12.675 37.825 1.00 46.75 100 ARG A N 1
ATOM 708 C CA . ARG A 1 100 ? -8.574 -11.660 38.615 1.00 46.75 100 ARG A CA 1
ATOM 709 C C . ARG A 1 100 ? -8.957 -11.616 40.115 1.00 46.75 100 ARG A C 1
ATOM 711 O O . ARG A 1 100 ? -10.093 -11.947 40.446 1.00 46.75 100 ARG A O 1
ATOM 718 N N . PRO A 1 101 ? -8.115 -11.009 40.980 1.00 47.53 101 PRO A N 1
ATOM 719 C CA . PRO A 1 101 ? -8.618 -10.157 42.071 1.00 47.53 101 PRO A CA 1
ATOM 720 C C . PRO A 1 101 ? -8.073 -8.705 42.048 1.00 47.53 101 PRO A C 1
ATOM 722 O O . PRO A 1 101 ? -7.110 -8.409 41.341 1.00 47.53 101 PRO A O 1
ATOM 725 N N . PRO A 1 102 ? -8.721 -7.770 42.775 1.00 49.06 102 PRO A N 1
ATOM 726 C CA . PRO A 1 102 ? -8.641 -6.331 42.531 1.00 49.06 102 PRO A CA 1
ATOM 727 C C . PRO A 1 102 ? -7.629 -5.587 43.417 1.00 49.06 102 PRO A C 1
ATOM 729 O O . PRO A 1 102 ? -7.335 -6.001 44.534 1.00 49.06 102 PRO A O 1
ATOM 732 N N . GLY A 1 103 ? -7.235 -4.398 42.952 1.00 34.91 103 GLY A N 1
ATOM 733 C CA . GLY A 1 103 ? -6.810 -3.291 43.812 1.00 34.91 103 GLY A CA 1
ATOM 734 C C . GLY A 1 103 ? -5.354 -2.865 43.645 1.00 34.91 103 GLY A C 1
ATOM 735 O O . GLY A 1 103 ? -4.450 -3.579 44.058 1.00 34.91 103 GLY A O 1
ATOM 736 N N . HIS A 1 104 ? -5.141 -1.673 43.087 1.00 35.78 104 HIS A N 1
ATOM 737 C CA . HIS A 1 104 ? -4.658 -0.487 43.812 1.00 35.78 104 HIS A CA 1
ATOM 738 C C . HIS A 1 104 ? -4.407 0.643 42.802 1.00 35.78 104 HIS A C 1
ATOM 740 O O . HIS A 1 104 ? -3.591 0.516 41.895 1.00 35.78 104 HIS A O 1
ATOM 746 N N . VAL A 1 105 ? -5.121 1.757 42.967 1.00 44.50 105 VAL A N 1
ATOM 747 C CA . VAL A 1 105 ? -4.687 3.067 42.461 1.00 44.50 105 VAL A CA 1
ATOM 748 C C . VAL A 1 105 ? -3.588 3.592 43.388 1.00 44.50 105 VAL A C 1
ATOM 750 O O . VAL A 1 105 ? -3.688 3.410 44.604 1.00 44.50 105 VAL A O 1
ATOM 753 N N . PRO A 1 106 ? -2.550 4.238 42.842 1.00 36.94 106 PRO A N 1
ATOM 754 C CA . PRO A 1 106 ? -2.401 5.660 43.154 1.00 36.94 106 PRO A CA 1
ATOM 755 C C . PRO A 1 106 ? -1.911 6.507 41.963 1.00 36.94 106 PRO A C 1
ATOM 757 O O . PRO A 1 106 ? -1.106 6.075 41.142 1.00 36.94 106 PRO A O 1
ATOM 760 N N . ALA A 1 107 ? -2.389 7.750 41.905 1.00 36.19 107 ALA A N 1
ATOM 761 C CA . ALA A 1 107 ? -1.792 8.848 41.138 1.00 36.19 107 ALA A CA 1
ATOM 762 C C . ALA A 1 107 ? -0.762 9.610 42.018 1.00 36.19 107 ALA A C 1
ATOM 764 O O . ALA A 1 107 ? -0.584 9.263 43.184 1.00 36.19 107 ALA A O 1
ATOM 765 N N . PRO A 1 108 ? -0.183 10.726 41.544 1.00 47.72 108 PRO A N 1
ATOM 766 C CA . PRO A 1 108 ? 1.040 10.849 40.753 1.00 47.72 108 PRO A CA 1
ATOM 767 C C . PRO A 1 108 ? 2.231 11.351 41.599 1.00 47.72 108 PRO A C 1
ATOM 769 O O . PRO A 1 108 ? 2.049 12.134 42.529 1.00 47.72 108 PRO A O 1
ATOM 772 N N . VAL A 1 109 ? 3.468 10.991 41.237 1.00 37.12 109 VAL A N 1
ATOM 773 C CA . VAL A 1 109 ? 4.675 11.601 41.828 1.00 37.12 109 VAL A CA 1
ATOM 774 C C . VAL A 1 109 ? 5.676 11.939 40.724 1.00 37.12 109 VAL A C 1
ATOM 776 O O . VAL A 1 109 ? 6.211 11.055 40.065 1.00 37.12 109 VAL A O 1
ATOM 779 N N . VAL A 1 110 ? 5.921 13.235 40.532 1.00 42.50 110 VAL A N 1
ATOM 780 C CA . VAL A 1 110 ? 7.133 13.759 39.885 1.00 42.50 110 VAL A CA 1
ATOM 781 C C . VAL A 1 110 ? 8.254 13.808 40.928 1.00 42.50 110 VAL A C 1
ATOM 783 O O . VAL A 1 110 ? 8.002 14.231 42.057 1.00 42.50 110 VAL A O 1
ATOM 786 N N . PRO A 1 111 ? 9.489 13.409 40.578 1.00 43.62 111 PRO A N 1
ATOM 787 C CA . PRO A 1 111 ? 10.604 14.323 40.827 1.00 43.62 111 PRO A CA 1
ATOM 788 C C . PRO A 1 111 ? 11.689 14.341 39.729 1.00 43.62 111 PRO A C 1
ATOM 790 O O . PRO A 1 111 ? 12.282 13.341 39.349 1.00 43.62 111 PRO A O 1
ATOM 793 N N . GLN A 1 112 ? 11.892 15.570 39.270 1.00 37.69 112 GLN A N 1
ATOM 794 C CA . GLN A 1 112 ? 13.070 16.313 38.806 1.00 37.69 112 GLN A CA 1
ATOM 795 C C . GLN A 1 112 ? 14.483 15.666 38.856 1.00 37.69 112 GLN A C 1
ATOM 797 O O . GLN A 1 112 ? 14.937 15.186 39.889 1.00 37.69 112 GLN A O 1
ATOM 802 N N . ASN A 1 113 ? 15.179 15.808 37.714 1.00 37.31 113 ASN A N 1
ATOM 803 C CA . ASN A 1 113 ? 16.619 15.711 37.400 1.00 37.31 113 ASN A CA 1
ATOM 804 C C . ASN A 1 113 ? 17.651 15.829 38.542 1.00 37.31 113 ASN A C 1
ATOM 806 O O . ASN A 1 113 ? 17.682 16.855 39.215 1.00 37.31 113 ASN A O 1
ATOM 810 N N . VAL A 1 114 ? 18.668 14.948 38.524 1.00 37.31 114 VAL A N 1
ATOM 811 C CA . VAL A 1 114 ? 20.100 15.304 38.684 1.00 37.31 114 VAL A CA 1
ATOM 812 C C . VAL A 1 114 ? 20.938 14.345 37.818 1.00 37.31 114 VAL A C 1
ATOM 814 O O . VAL A 1 114 ? 20.661 13.151 37.779 1.00 37.31 114 VAL A O 1
ATOM 817 N N . GLY A 1 115 ? 21.890 14.890 37.056 1.00 33.19 115 GLY A N 1
ATOM 818 C CA . GLY A 1 115 ? 22.492 14.251 35.886 1.00 33.19 115 GLY A CA 1
ATOM 819 C C . GLY A 1 115 ? 23.654 13.277 36.101 1.00 33.19 115 GLY A C 1
ATOM 820 O O . GLY A 1 115 ? 24.255 13.180 37.167 1.00 33.19 115 GLY A O 1
ATOM 821 N N . GLY A 1 116 ? 23.973 12.615 34.987 1.00 28.19 116 GLY A N 1
ATOM 822 C CA . GLY A 1 116 ? 25.119 11.740 34.759 1.00 28.19 116 GLY A CA 1
ATOM 823 C C . GLY A 1 116 ? 24.993 11.090 33.377 1.00 28.19 116 GLY A C 1
ATOM 824 O O . GLY A 1 116 ? 24.289 10.100 33.233 1.00 28.19 116 GLY A O 1
ATOM 825 N N . LEU A 1 117 ? 25.609 11.691 32.356 1.00 36.88 117 LEU A N 1
ATOM 826 C CA . LEU A 1 117 ? 25.883 11.072 31.045 1.00 36.88 117 LEU A CA 1
ATOM 827 C C . LEU A 1 117 ? 27.158 10.199 31.168 1.00 36.88 117 LEU A C 1
ATOM 829 O O . LEU A 1 117 ? 27.958 10.506 32.059 1.00 36.88 117 LEU A O 1
ATOM 833 N N . PRO A 1 118 ? 27.415 9.189 30.302 1.00 44.41 118 PRO A N 1
ATOM 834 C CA . PRO A 1 118 ? 27.097 9.216 28.867 1.00 44.41 118 PRO A CA 1
ATOM 835 C C . PRO A 1 118 ? 26.583 7.907 28.224 1.00 44.41 118 PRO A C 1
ATOM 837 O O . PRO A 1 118 ? 26.559 6.857 28.848 1.00 44.41 118 PRO A O 1
ATOM 840 N N . GLU A 1 119 ? 26.222 8.045 26.939 1.00 42.06 119 GLU A N 1
ATOM 841 C CA . GLU A 1 119 ? 25.904 7.010 25.936 1.00 42.06 119 GLU A CA 1
ATOM 842 C C . GLU A 1 119 ? 24.602 6.211 26.105 1.00 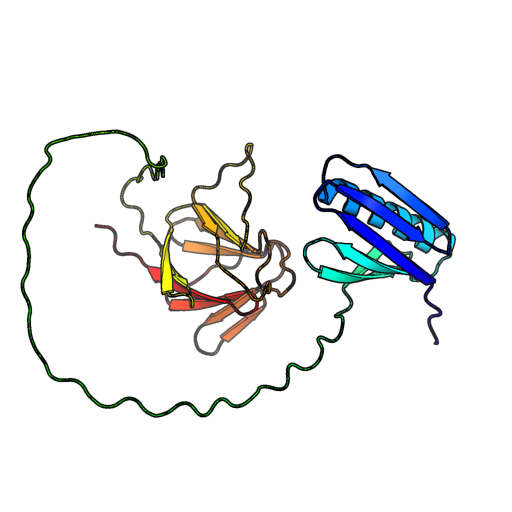42.06 119 GLU A C 1
ATOM 844 O O . GLU A 1 119 ? 24.565 5.204 26.790 1.00 42.06 119 GLU A O 1
ATOM 849 N N . GLU A 1 120 ? 23.562 6.608 25.360 1.00 34.47 120 GLU A N 1
ATOM 850 C CA . GLU A 1 120 ? 22.814 5.696 24.476 1.00 34.47 120 GLU A CA 1
ATOM 851 C C . GLU A 1 120 ? 21.859 6.502 23.572 1.00 34.47 120 GLU A C 1
ATOM 853 O O . GLU A 1 120 ? 20.924 7.145 24.036 1.00 34.47 120 GLU A O 1
ATOM 858 N N . ILE A 1 121 ? 22.154 6.468 22.269 1.00 39.06 121 ILE A N 1
ATOM 859 C CA . ILE A 1 121 ? 21.230 6.569 21.129 1.00 39.06 121 ILE A CA 1
ATOM 860 C C . ILE A 1 121 ? 20.243 7.750 21.161 1.00 39.06 121 ILE A C 1
ATOM 862 O O . ILE A 1 121 ? 19.151 7.708 21.726 1.00 39.06 121 ILE A O 1
ATOM 866 N N . GLU A 1 122 ? 20.610 8.784 20.409 1.00 30.84 122 GLU A N 1
ATOM 867 C CA . GLU A 1 122 ? 19.748 9.878 19.978 1.00 30.84 122 GLU A CA 1
ATOM 868 C C . GLU A 1 122 ? 18.548 9.354 19.164 1.00 30.84 122 GLU A C 1
ATOM 870 O O . GLU A 1 122 ? 18.533 9.371 17.935 1.00 30.84 122 GLU A O 1
ATOM 875 N N . HIS A 1 123 ? 17.477 8.935 19.837 1.00 38.06 123 HIS A N 1
ATOM 876 C CA . HIS A 1 123 ? 16.137 9.057 19.271 1.00 38.06 123 HIS A CA 1
ATOM 877 C C . HIS A 1 123 ? 15.711 10.517 19.396 1.00 38.06 123 HIS A C 1
ATOM 879 O O . HIS A 1 123 ? 14.907 10.900 20.247 1.00 38.06 123 HIS A O 1
ATOM 885 N N . THR A 1 124 ? 16.277 11.349 18.525 1.00 34.03 124 THR A N 1
ATOM 886 C CA . THR A 1 124 ? 15.818 12.716 18.307 1.00 34.03 124 THR A CA 1
ATOM 887 C C . THR A 1 124 ? 14.459 12.645 17.616 1.00 34.03 124 THR A C 1
ATOM 889 O O . THR A 1 124 ? 14.336 12.767 16.401 1.00 34.03 124 THR A O 1
ATOM 892 N N . VAL A 1 125 ? 13.410 12.414 18.405 1.00 47.25 125 VAL A N 1
ATOM 893 C CA . VAL A 1 125 ? 12.022 12.644 18.005 1.00 47.25 125 VAL A CA 1
ATOM 894 C C . VAL A 1 125 ? 11.841 14.158 17.920 1.00 47.25 125 VAL A C 1
ATOM 896 O O . VAL A 1 125 ? 11.389 14.811 18.858 1.00 47.25 125 VAL A O 1
ATOM 899 N N . TYR A 1 126 ? 12.241 14.740 16.790 1.00 36.31 126 TYR A N 1
ATOM 900 C CA . TYR A 1 126 ? 11.926 16.124 16.457 1.00 36.31 126 TYR A CA 1
ATOM 901 C C . TYR A 1 126 ? 10.547 16.159 15.793 1.00 36.31 126 TYR A C 1
ATOM 903 O O . TYR A 1 126 ? 10.420 16.326 14.585 1.00 36.31 126 TYR A O 1
ATOM 911 N N . VAL A 1 127 ? 9.482 15.975 16.579 1.00 43.97 127 VAL A N 1
ATOM 912 C CA . VAL A 1 127 ? 8.146 16.388 16.131 1.00 43.97 127 VAL A CA 1
ATOM 913 C C . VAL A 1 127 ? 7.989 17.839 16.555 1.00 43.97 127 VAL A C 1
ATOM 915 O O . VAL A 1 127 ? 7.548 18.138 17.665 1.00 43.97 127 VAL A O 1
ATOM 918 N N . SER A 1 128 ? 8.397 18.768 15.691 1.00 39.69 128 SER A N 1
ATOM 919 C CA . SER A 1 128 ? 7.944 20.152 15.815 1.00 39.69 128 SER A CA 1
ATOM 920 C C . SER A 1 128 ? 6.422 20.121 15.732 1.00 39.69 128 SER A C 1
ATOM 922 O O . SER A 1 128 ? 5.894 19.780 14.685 1.00 39.69 128 SER A O 1
ATOM 924 N N . ARG A 1 129 ? 5.729 20.387 16.846 1.00 40.41 129 ARG A N 1
ATOM 925 C CA . ARG A 1 129 ? 4.262 20.457 16.936 1.00 40.41 129 ARG A CA 1
ATOM 926 C C . ARG A 1 129 ? 3.779 21.778 16.337 1.00 40.41 129 ARG A C 1
ATOM 928 O O . ARG A 1 129 ? 4.091 22.820 16.917 1.00 40.41 129 ARG A O 1
ATOM 935 N N . PRO A 1 130 ? 2.971 21.772 15.270 1.00 38.41 130 PRO A N 1
ATOM 936 C CA . PRO A 1 130 ? 2.374 23.005 14.776 1.00 38.41 130 PRO A CA 1
ATOM 937 C C . PRO A 1 130 ? 1.022 23.255 15.439 1.00 38.41 130 PRO A C 1
ATOM 939 O O . PRO A 1 130 ? 0.513 22.408 16.182 1.00 38.41 130 PRO A O 1
ATOM 942 N N . PRO A 1 131 ? 0.485 24.471 15.280 1.00 39.69 131 PRO A N 1
ATOM 943 C CA . PRO A 1 131 ? -0.574 24.981 16.132 1.00 39.69 131 PRO A CA 1
ATOM 944 C C . PRO A 1 131 ? -1.884 24.244 15.865 1.00 39.69 131 PRO A C 1
ATOM 946 O O . PRO A 1 131 ? -2.400 24.342 14.765 1.00 39.69 131 PRO A O 1
ATOM 949 N N . GLN A 1 132 ? -2.398 23.535 16.879 1.00 50.09 132 GLN A N 1
ATOM 950 C CA . GLN A 1 132 ? -3.805 23.156 17.123 1.00 50.09 132 GLN A CA 1
ATOM 951 C C . GLN A 1 132 ? -4.724 23.095 15.882 1.00 50.09 132 GLN A C 1
ATOM 953 O O . GLN A 1 132 ? -5.791 23.708 15.852 1.00 50.09 132 GLN A O 1
ATOM 958 N N . LEU A 1 133 ? -4.323 22.364 14.843 1.00 52.50 133 LEU A N 1
ATOM 959 C CA . LEU A 1 133 ? -5.225 21.951 13.775 1.00 52.50 133 LEU A CA 1
ATOM 960 C C . LEU A 1 133 ? -5.910 20.676 14.260 1.00 52.50 133 LEU A C 1
ATOM 962 O O . LEU A 1 133 ? -5.268 19.861 14.921 1.00 52.50 133 LEU A O 1
ATOM 966 N N . GLN A 1 134 ? -7.205 20.511 13.975 1.00 63.22 134 GLN A N 1
ATOM 967 C CA . GLN A 1 134 ? -7.922 19.268 14.273 1.00 63.22 134 GLN A CA 1
ATOM 968 C C . GLN A 1 134 ? -7.143 18.098 13.664 1.00 63.22 134 GLN A C 1
ATOM 970 O O . GLN A 1 134 ? -7.123 17.920 12.446 1.00 63.22 134 GLN A O 1
ATOM 975 N N . GLY A 1 135 ? -6.431 17.362 14.514 1.00 73.12 135 GLY A N 1
ATOM 976 C CA . GLY A 1 135 ? -5.655 16.216 14.084 1.00 73.12 135 GLY A CA 1
ATOM 977 C C . GLY A 1 135 ? -6.569 15.020 13.861 1.00 73.12 135 GLY A C 1
ATOM 978 O O . GLY A 1 135 ? -7.699 14.956 14.352 1.00 73.12 135 GLY A O 1
ATOM 979 N N . TRP A 1 136 ? -6.064 14.049 13.127 1.00 82.50 136 TRP A N 1
ATOM 980 C CA . TRP A 1 136 ? -6.672 12.741 12.979 1.00 82.50 136 TRP A CA 1
ATOM 981 C C . TRP A 1 136 ? -5.820 11.743 13.740 1.00 82.50 136 TRP A C 1
ATOM 983 O O . TRP A 1 136 ? -4.597 11.767 13.642 1.00 82.50 136 TRP A O 1
ATOM 993 N N . GLN A 1 137 ? -6.449 10.864 14.504 1.00 86.19 137 GLN A N 1
ATOM 994 C CA . GLN A 1 137 ? -5.771 9.746 15.130 1.00 86.19 137 GLN A CA 1
ATOM 995 C C . GLN A 1 137 ? -6.006 8.490 14.296 1.00 86.19 137 GLN A C 1
ATOM 997 O O . GLN A 1 137 ? -7.140 8.121 13.999 1.00 86.19 137 GLN A O 1
ATOM 1002 N N . LEU A 1 138 ? -4.912 7.848 13.906 1.00 87.50 138 LEU A N 1
ATOM 1003 C CA . LEU A 1 138 ? -4.895 6.542 13.270 1.00 87.50 138 LEU A CA 1
ATOM 1004 C C . LEU A 1 138 ? -4.596 5.507 14.349 1.00 87.50 138 LEU A C 1
ATOM 1006 O O . LEU A 1 138 ? -3.570 5.608 15.021 1.00 87.50 138 LEU A O 1
ATOM 1010 N N . THR A 1 139 ? -5.467 4.518 14.507 1.00 84.69 139 THR A N 1
ATOM 1011 C CA . THR A 1 139 ? -5.288 3.411 15.452 1.00 84.69 139 THR A CA 1
ATOM 1012 C C . THR A 1 139 ? -5.144 2.121 14.666 1.00 84.69 139 THR A C 1
ATOM 1014 O O . THR A 1 139 ? -6.104 1.666 14.043 1.00 84.69 139 THR A O 1
ATOM 1017 N N . PHE A 1 140 ? -3.943 1.550 14.680 1.00 84.44 140 PHE A N 1
ATOM 1018 C CA . PHE A 1 140 ? -3.589 0.344 13.936 1.00 84.44 140 PHE A CA 1
ATOM 1019 C C . PHE A 1 140 ? -3.977 -0.919 14.709 1.00 84.44 140 PHE A C 1
ATOM 1021 O O . PHE A 1 140 ? -3.959 -0.938 15.942 1.00 84.44 140 PHE A O 1
ATOM 1028 N N . SER A 1 141 ? -4.267 -2.005 13.991 1.00 77.88 141 SER A N 1
ATOM 1029 C CA . SER A 1 141 ? -4.559 -3.327 14.565 1.00 77.88 141 SER A CA 1
ATOM 1030 C C . SER A 1 141 ? -3.424 -3.889 15.426 1.00 77.88 141 SER A C 1
ATOM 1032 O O . SER A 1 141 ? -3.671 -4.707 16.307 1.00 77.88 141 SER A O 1
ATOM 1034 N N . THR A 1 142 ? -2.193 -3.416 15.222 1.00 72.25 142 THR A N 1
ATOM 1035 C CA . THR A 1 142 ? -1.013 -3.748 16.037 1.00 72.25 142 THR A CA 1
ATOM 1036 C C . THR A 1 142 ? -1.017 -3.092 17.424 1.00 72.25 142 THR A C 1
ATOM 1038 O O . THR A 1 142 ? -0.158 -3.396 18.248 1.00 72.25 142 THR A O 1
ATOM 1041 N N . GLY A 1 143 ? -1.956 -2.178 17.695 1.00 71.06 143 GLY A N 1
ATOM 1042 C CA . GLY A 1 143 ? -2.027 -1.392 18.929 1.00 71.06 143 GLY A CA 1
ATOM 1043 C C . GLY A 1 143 ? -1.241 -0.078 18.884 1.00 71.06 143 GLY A C 1
ATOM 1044 O O . GLY A 1 143 ? -1.331 0.720 19.815 1.00 71.06 143 GLY A O 1
ATOM 1045 N N . SER A 1 144 ? -0.497 0.188 17.807 1.00 75.31 144 SER A N 1
ATOM 1046 C CA . SER A 1 144 ? 0.138 1.489 17.586 1.00 75.31 144 SER A CA 1
ATOM 1047 C C . SER A 1 144 ? -0.909 2.560 17.267 1.00 75.31 144 SER A C 1
ATOM 1049 O O . SER A 1 144 ? -1.883 2.305 16.560 1.00 75.31 144 SER A O 1
ATOM 1051 N N . THR A 1 145 ? -0.686 3.787 17.739 1.00 80.62 145 THR A N 1
ATOM 1052 C CA . THR A 1 145 ? -1.519 4.946 17.391 1.00 80.62 145 THR A CA 1
ATOM 1053 C C . THR A 1 145 ? -0.658 6.092 16.885 1.00 80.62 145 THR A C 1
ATOM 1055 O O . THR A 1 145 ? 0.373 6.383 17.490 1.00 80.62 145 THR A O 1
ATOM 1058 N N . ALA A 1 146 ? -1.094 6.779 15.832 1.00 78.88 146 ALA A N 1
ATOM 1059 C CA . ALA A 1 146 ? -0.402 7.938 15.276 1.00 78.88 146 ALA A CA 1
ATOM 1060 C C . ALA A 1 146 ? -1.365 9.116 15.115 1.00 78.88 146 ALA A C 1
ATOM 1062 O O . ALA A 1 146 ? -2.443 8.959 14.550 1.00 78.88 146 ALA A O 1
ATOM 1063 N N . THR A 1 147 ? -0.967 10.301 15.578 1.00 82.00 147 THR A N 1
ATOM 1064 C CA . THR A 1 147 ? -1.733 11.534 15.357 1.00 82.00 147 THR A CA 1
ATOM 1065 C C . THR A 1 147 ? -1.148 12.296 14.177 1.00 82.00 147 THR A C 1
ATOM 1067 O O . THR A 1 147 ? 0.034 12.644 14.183 1.00 82.00 147 THR A O 1
ATOM 1070 N N . ILE A 1 148 ? -1.983 12.568 13.180 1.00 82.00 148 ILE A N 1
ATOM 1071 C CA . ILE A 1 148 ? -1.619 13.231 11.932 1.00 82.00 148 ILE A CA 1
ATOM 1072 C C . ILE A 1 148 ? -2.366 14.555 11.794 1.00 82.00 148 ILE A C 1
ATOM 1074 O O . ILE A 1 148 ? -3.506 14.691 12.228 1.00 82.00 148 ILE A O 1
ATOM 1078 N N . TRP A 1 149 ? -1.732 15.547 11.191 1.00 75.81 149 TRP A N 1
ATOM 1079 C CA . TRP A 1 149 ? -2.318 16.881 11.006 1.00 75.81 149 TRP A CA 1
ATOM 1080 C C . TRP A 1 149 ? -1.963 17.487 9.636 1.00 75.81 149 T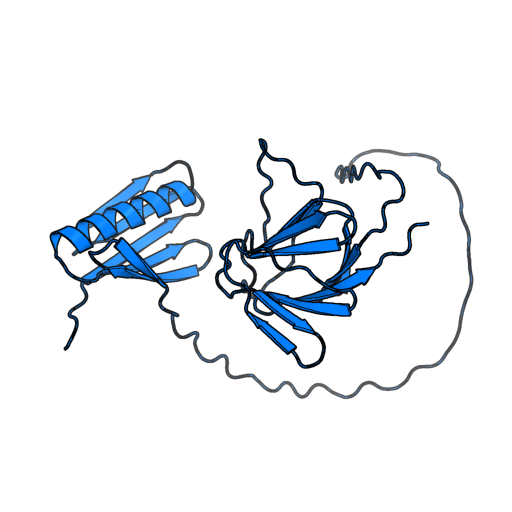RP A C 1
ATOM 1082 O O . TRP A 1 149 ? -2.561 18.488 9.244 1.00 75.81 149 TRP A O 1
ATOM 1092 N N . GLY A 1 150 ? -1.090 16.820 8.870 1.00 80.06 150 GLY A N 1
ATOM 1093 C CA . GLY A 1 150 ? -0.688 17.178 7.508 1.00 80.06 150 GLY A CA 1
ATOM 1094 C C . GLY A 1 150 ? -0.668 15.983 6.550 1.00 80.06 150 GLY A C 1
ATOM 1095 O O . GLY A 1 150 ? -1.522 15.095 6.606 1.00 80.06 150 GLY A O 1
ATOM 1096 N N . SER A 1 151 ? 0.314 15.975 5.654 1.00 83.56 151 SER A N 1
ATOM 1097 C CA . SER A 1 151 ? 0.553 14.913 4.676 1.00 83.56 151 SER A CA 1
ATOM 1098 C C . SER A 1 151 ? 1.496 13.839 5.201 1.00 83.56 151 SER A C 1
ATOM 1100 O O . SER A 1 151 ? 2.348 14.092 6.051 1.00 83.56 151 SER A O 1
ATOM 1102 N N . GLY A 1 152 ? 1.376 12.620 4.692 1.00 85.81 152 GLY A N 1
ATOM 1103 C CA . GLY A 1 152 ? 2.251 11.556 5.139 1.00 85.81 152 GLY A CA 1
ATOM 1104 C C . GLY A 1 152 ? 2.185 10.277 4.344 1.00 85.81 152 GLY A C 1
ATOM 1105 O O . GLY A 1 152 ? 1.352 10.098 3.458 1.00 85.81 152 GLY A O 1
ATOM 1106 N N . LEU A 1 153 ? 3.115 9.389 4.672 1.00 86.25 153 LEU A N 1
ATOM 1107 C CA . LEU A 1 153 ? 3.288 8.094 4.035 1.00 86.25 153 LEU A CA 1
ATOM 1108 C C . LEU A 1 153 ? 3.101 6.981 5.063 1.00 86.25 153 LEU A C 1
ATOM 1110 O O . LEU A 1 153 ? 3.591 7.081 6.188 1.00 86.25 153 LEU A O 1
ATOM 1114 N N . ILE A 1 154 ? 2.431 5.906 4.655 1.00 85.38 154 ILE A N 1
ATOM 1115 C CA . ILE A 1 154 ? 2.258 4.686 5.449 1.00 85.38 154 ILE A CA 1
ATOM 1116 C C . ILE A 1 154 ? 2.809 3.505 4.657 1.00 85.38 154 ILE A C 1
ATOM 1118 O O . ILE A 1 154 ? 2.544 3.347 3.461 1.00 85.38 154 ILE A O 1
ATOM 1122 N N . GLY A 1 155 ? 3.558 2.640 5.328 1.00 85.19 155 GLY A N 1
ATOM 1123 C CA . GLY A 1 155 ? 4.016 1.376 4.762 1.00 85.19 155 GLY A CA 1
ATOM 1124 C C . GLY A 1 155 ? 4.918 0.631 5.731 1.00 85.19 155 GLY A C 1
ATOM 1125 O O . GLY A 1 155 ? 5.153 1.100 6.838 1.00 85.19 155 GLY A O 1
ATOM 1126 N N . ARG A 1 156 ? 5.468 -0.515 5.323 1.00 82.50 156 ARG A N 1
ATOM 1127 C CA . ARG A 1 156 ? 6.402 -1.263 6.189 1.00 82.50 156 ARG A CA 1
ATOM 1128 C C . ARG A 1 156 ? 7.787 -0.623 6.299 1.00 82.50 156 ARG A C 1
ATOM 1130 O O . ARG A 1 156 ? 8.485 -0.772 7.292 1.00 82.50 156 ARG A O 1
ATOM 1137 N N . ARG A 1 157 ? 8.216 0.051 5.229 1.00 76.19 157 ARG A N 1
ATOM 1138 C CA . ARG A 1 157 ? 9.514 0.733 5.113 1.00 76.19 157 ARG A CA 1
ATOM 1139 C C . ARG A 1 157 ? 9.335 1.993 4.266 1.00 76.19 157 ARG A C 1
ATOM 1141 O O . ARG A 1 157 ? 9.842 2.043 3.141 1.00 76.19 157 ARG A O 1
ATOM 1148 N N . PRO A 1 158 ? 8.546 2.965 4.746 1.00 75.75 158 PRO A N 1
ATOM 1149 C CA . PRO A 1 158 ? 8.299 4.183 3.999 1.00 75.75 158 PRO A CA 1
ATOM 1150 C C . PRO A 1 158 ? 9.597 4.994 3.950 1.00 75.75 158 PRO A C 1
ATOM 1152 O O . PRO A 1 158 ? 10.102 5.448 4.973 1.00 75.75 158 PRO A O 1
ATOM 1155 N N . ALA A 1 159 ? 10.157 5.138 2.751 1.00 72.75 159 ALA A N 1
ATOM 1156 C CA . ALA A 1 159 ? 11.274 6.037 2.508 1.00 72.75 159 ALA A CA 1
ATOM 1157 C C . ALA A 1 159 ? 10.720 7.428 2.197 1.00 72.75 159 ALA A C 1
ATOM 1159 O O . ALA A 1 159 ? 9.827 7.570 1.358 1.00 72.75 159 ALA A O 1
ATOM 1160 N N . GLN A 1 160 ? 11.247 8.441 2.875 1.00 70.06 160 GLN A N 1
ATOM 1161 C CA . GLN A 1 160 ? 10.954 9.829 2.558 1.00 70.06 160 GLN A CA 1
ATOM 1162 C C . GLN A 1 160 ? 11.841 10.278 1.396 1.00 70.06 160 GLN A C 1
ATOM 1164 O O . GLN A 1 160 ? 13.041 9.997 1.388 1.00 70.06 160 GLN A O 1
ATOM 1169 N N . ASP A 1 161 ? 11.261 10.979 0.425 1.00 70.81 161 ASP A N 1
ATOM 1170 C CA . ASP A 1 161 ? 12.054 11.641 -0.605 1.00 70.81 161 ASP A CA 1
ATOM 1171 C C . ASP A 1 161 ? 12.692 12.903 -0.010 1.00 70.81 161 ASP A C 1
ATOM 1173 O O . ASP A 1 161 ? 12.018 13.709 0.635 1.00 70.81 161 ASP A O 1
ATOM 1177 N N . ALA A 1 162 ? 13.997 13.082 -0.215 1.00 65.62 162 ALA A N 1
ATOM 1178 C CA . ALA A 1 162 ? 14.719 14.255 0.273 1.00 65.62 162 ALA A CA 1
ATOM 1179 C C . ALA A 1 162 ? 14.239 15.556 -0.396 1.00 65.62 162 ALA A C 1
ATOM 1181 O O . ALA A 1 162 ? 14.355 16.627 0.196 1.00 65.62 162 ALA A O 1
ATOM 1182 N N . ASN A 1 163 ? 13.685 15.464 -1.609 1.00 66.31 163 ASN A N 1
ATOM 1183 C CA . ASN A 1 163 ? 13.172 16.614 -2.353 1.00 66.31 163 ASN A CA 1
ATOM 1184 C C . ASN A 1 163 ? 11.703 16.917 -2.044 1.00 66.31 163 ASN A C 1
ATOM 1186 O O . ASN A 1 163 ? 11.219 17.998 -2.375 1.00 66.31 163 ASN A O 1
ATOM 1190 N N . GLU A 1 164 ? 10.991 15.978 -1.420 1.00 68.50 164 GLU A N 1
ATOM 1191 C CA . GLU A 1 164 ? 9.573 16.115 -1.113 1.00 68.50 164 GLU A CA 1
ATOM 1192 C C . GLU A 1 164 ? 9.291 15.622 0.315 1.00 68.50 164 GLU A C 1
ATOM 1194 O O . GLU A 1 164 ? 8.741 14.532 0.518 1.00 68.50 164 GLU A O 1
ATOM 1199 N N . PRO A 1 165 ? 9.703 16.399 1.337 1.00 70.38 165 PRO A N 1
ATOM 1200 C CA . PRO A 1 165 ? 9.478 16.014 2.715 1.00 70.38 165 PRO A CA 1
ATOM 1201 C C . PRO A 1 165 ? 7.979 15.924 3.004 1.00 70.38 165 PRO A C 1
ATOM 1203 O O . PRO A 1 165 ? 7.177 16.743 2.551 1.00 70.38 165 PRO A O 1
ATOM 1206 N N . ARG A 1 166 ? 7.608 14.895 3.760 1.00 79.31 166 ARG A N 1
ATOM 1207 C CA . ARG A 1 166 ? 6.241 14.647 4.217 1.00 79.31 166 ARG A CA 1
ATOM 1208 C C . ARG A 1 166 ? 6.191 14.895 5.717 1.00 79.31 166 ARG A C 1
ATOM 1210 O O . ARG A 1 166 ? 7.157 14.602 6.416 1.00 79.31 166 ARG A O 1
ATOM 1217 N N . ASP A 1 167 ? 5.073 15.420 6.205 1.00 77.75 167 ASP A N 1
ATOM 1218 C CA . ASP A 1 167 ? 4.928 15.783 7.622 1.00 77.75 167 ASP A CA 1
ATOM 1219 C C . ASP A 1 167 ? 4.960 14.547 8.532 1.00 77.75 167 ASP A C 1
ATOM 1221 O O . ASP A 1 167 ? 5.364 14.614 9.693 1.00 77.75 167 ASP A O 1
ATOM 1225 N N . HIS A 1 168 ? 4.543 13.401 7.990 1.00 79.00 168 HIS A N 1
ATOM 1226 C CA . HIS A 1 168 ? 4.433 12.152 8.723 1.00 79.00 168 HIS A CA 1
ATOM 1227 C C . HIS A 1 168 ? 4.946 10.956 7.926 1.00 79.00 168 HIS A C 1
ATOM 1229 O O . HIS A 1 168 ? 4.539 10.716 6.790 1.00 79.00 168 HIS A O 1
ATOM 1235 N N . ILE A 1 169 ? 5.769 10.137 8.574 1.00 82.75 169 ILE A N 1
ATOM 1236 C CA . ILE A 1 169 ? 6.233 8.852 8.058 1.00 82.75 169 ILE A CA 1
ATOM 1237 C C . ILE A 1 169 ? 5.844 7.783 9.076 1.00 82.75 169 ILE A C 1
ATOM 1239 O O . ILE A 1 169 ? 6.372 7.753 10.185 1.00 82.75 169 ILE A O 1
ATOM 1243 N N . ILE A 1 170 ? 4.885 6.931 8.719 1.00 82.19 170 ILE A N 1
ATOM 1244 C CA . ILE A 1 170 ? 4.350 5.896 9.606 1.00 82.19 170 ILE A CA 1
ATOM 1245 C C . ILE A 1 170 ? 4.815 4.535 9.099 1.00 82.19 170 ILE A C 1
ATOM 1247 O O . ILE A 1 170 ? 4.288 3.999 8.120 1.00 82.19 170 ILE A O 1
ATOM 1251 N N . ALA A 1 171 ? 5.822 3.987 9.775 1.00 82.94 171 ALA A N 1
ATOM 1252 C CA . ALA A 1 171 ? 6.289 2.631 9.545 1.00 82.94 171 ALA A CA 1
ATOM 1253 C C . ALA A 1 171 ? 5.402 1.635 10.305 1.00 82.94 171 ALA A C 1
ATOM 1255 O O . ALA A 1 171 ? 5.202 1.770 11.511 1.00 82.94 171 ALA A O 1
ATOM 1256 N N . LEU A 1 172 ? 4.878 0.642 9.593 1.00 78.06 172 LEU A N 1
ATOM 1257 C CA . LEU A 1 172 ? 4.119 -0.465 10.163 1.00 78.06 172 LEU A CA 1
ATOM 1258 C C . LEU A 1 172 ? 5.009 -1.692 10.301 1.00 78.06 172 LEU A C 1
ATOM 1260 O O . LEU A 1 172 ? 5.698 -2.078 9.356 1.00 78.06 172 LEU A O 1
ATOM 1264 N N . ASP A 1 173 ? 4.955 -2.323 11.469 1.00 72.94 173 ASP A N 1
ATOM 1265 C CA . ASP A 1 173 ? 5.529 -3.647 11.652 1.00 72.94 173 ASP A CA 1
ATOM 1266 C C . ASP A 1 173 ? 4.557 -4.673 11.067 1.00 72.94 173 ASP A C 1
ATOM 1268 O O . ASP A 1 173 ? 3.499 -4.952 11.630 1.00 72.94 173 ASP A O 1
ATOM 1272 N N . ASP A 1 174 ? 4.879 -5.154 9.869 1.00 72.44 174 ASP A N 1
ATOM 1273 C CA . ASP A 1 174 ? 4.101 -6.177 9.187 1.00 72.44 174 ASP A CA 1
ATOM 1274 C C . ASP A 1 174 ? 4.981 -7.399 8.872 1.00 72.44 174 ASP A C 1
ATOM 1276 O O . ASP A 1 174 ? 5.593 -7.479 7.796 1.00 72.44 174 ASP A O 1
ATOM 1280 N N . PRO A 1 175 ? 5.064 -8.368 9.802 1.00 65.75 175 PRO A N 1
ATOM 1281 C CA . PRO A 1 175 ? 5.879 -9.566 9.622 1.00 65.75 175 PRO A CA 1
ATOM 1282 C C . PRO A 1 175 ? 5.351 -10.469 8.498 1.00 65.75 175 PRO A C 1
ATOM 1284 O O . PRO A 1 175 ? 6.121 -11.252 7.942 1.00 65.75 175 PRO A O 1
ATOM 1287 N N . THR A 1 176 ? 4.071 -10.332 8.125 1.00 72.00 176 THR A N 1
ATOM 1288 C CA . THR A 1 176 ? 3.433 -11.095 7.037 1.00 72.00 176 THR A CA 1
ATOM 1289 C C . THR A 1 176 ? 3.781 -10.566 5.643 1.00 72.00 176 THR A C 1
ATOM 1291 O 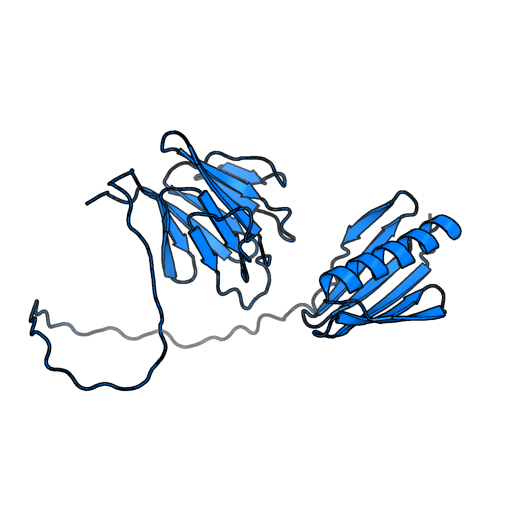O . THR A 1 176 ? 3.533 -11.238 4.648 1.00 72.00 176 THR A O 1
ATOM 1294 N N . ARG A 1 177 ? 4.417 -9.386 5.555 1.00 75.06 177 ARG A N 1
ATOM 1295 C CA . ARG A 1 177 ? 4.822 -8.712 4.307 1.00 75.06 177 ARG A CA 1
ATOM 1296 C C . ARG A 1 177 ? 3.667 -8.407 3.342 1.00 75.06 177 ARG A C 1
ATOM 1298 O O . ARG A 1 177 ? 3.920 -8.155 2.160 1.00 75.06 177 ARG A O 1
ATOM 1305 N N . THR A 1 178 ? 2.436 -8.354 3.835 1.00 72.19 178 THR A N 1
ATOM 1306 C CA . THR A 1 178 ? 1.238 -7.973 3.083 1.00 72.19 178 THR A CA 1
ATOM 1307 C C . THR A 1 178 ? 1.114 -6.453 2.884 1.00 72.19 178 THR A C 1
ATOM 1309 O O . THR A 1 178 ? 0.492 -5.987 1.928 1.00 72.19 178 THR A O 1
ATOM 1312 N N . VAL A 1 179 ? 1.787 -5.645 3.697 1.00 77.56 179 VAL A N 1
ATOM 1313 C CA . VAL A 1 179 ? 1.916 -4.199 3.512 1.00 77.56 179 VAL A CA 1
ATOM 1314 C C . VAL A 1 179 ? 3.146 -3.896 2.651 1.00 77.56 179 VAL A C 1
ATOM 1316 O O . VAL A 1 179 ? 4.248 -4.429 2.832 1.00 77.56 179 VAL A O 1
ATOM 1319 N N . SER A 1 180 ? 2.969 -3.000 1.681 1.00 77.50 180 SER A N 1
ATOM 1320 C CA . SER A 1 180 ? 4.029 -2.581 0.757 1.00 77.50 180 SER A CA 1
ATOM 1321 C C . SER A 1 180 ? 5.027 -1.650 1.454 1.00 77.50 180 SER A C 1
ATOM 1323 O O . SER A 1 180 ? 4.709 -1.029 2.468 1.00 77.50 180 SER A O 1
ATOM 1325 N N . ARG A 1 181 ? 6.253 -1.530 0.917 1.00 80.69 181 ARG A N 1
ATOM 1326 C CA . ARG A 1 181 ? 7.288 -0.623 1.468 1.00 80.69 181 ARG A CA 1
ATOM 1327 C C . ARG A 1 181 ? 6.750 0.798 1.623 1.00 80.69 181 ARG A C 1
ATOM 1329 O O . ARG A 1 181 ? 6.826 1.360 2.709 1.00 80.69 181 ARG A O 1
ATOM 1336 N N . LEU A 1 182 ? 6.118 1.286 0.561 1.00 83.75 182 LEU A N 1
ATOM 1337 C CA . LEU A 1 182 ? 5.236 2.441 0.552 1.00 83.75 182 LEU A CA 1
ATOM 1338 C C . LEU A 1 182 ? 3.863 1.957 0.074 1.00 83.75 182 LEU A C 1
ATOM 1340 O O . LEU A 1 182 ? 3.763 1.486 -1.055 1.00 83.75 182 LEU A O 1
ATOM 1344 N N . HIS A 1 183 ? 2.846 1.994 0.934 1.00 84.69 183 HIS A N 1
ATOM 1345 C CA . HIS A 1 183 ? 1.525 1.422 0.647 1.00 84.69 183 HIS A CA 1
ATOM 1346 C C . HIS A 1 183 ? 0.481 2.520 0.434 1.00 84.69 183 HIS A C 1
ATOM 1348 O O . HIS A 1 183 ? -0.170 2.546 -0.608 1.00 84.69 183 HIS A O 1
ATOM 1354 N N . LEU A 1 184 ? 0.393 3.475 1.365 1.00 88.81 184 LEU A N 1
ATOM 1355 C CA . LEU A 1 184 ? -0.503 4.625 1.264 1.00 88.81 184 LEU A CA 1
ATOM 1356 C C . LEU A 1 184 ? 0.247 5.942 1.350 1.00 88.81 184 LEU A C 1
ATOM 1358 O O . LEU A 1 184 ? 1.248 6.083 2.052 1.00 88.81 184 LEU A O 1
ATOM 1362 N N . GLU A 1 185 ? -0.326 6.925 0.680 1.00 90.00 185 GLU A N 1
ATOM 1363 C CA . GLU A 1 185 ? -0.140 8.333 0.973 1.00 90.00 185 GLU A CA 1
ATOM 1364 C C . GLU A 1 185 ? -1.429 8.868 1.595 1.00 90.00 185 GLU A C 1
ATOM 1366 O O . GLU A 1 185 ? -2.529 8.466 1.216 1.00 90.00 185 GLU A O 1
ATOM 1371 N N . PHE A 1 186 ? -1.304 9.774 2.551 1.00 88.81 186 PHE A N 1
ATOM 1372 C CA . PHE A 1 186 ? -2.432 10.488 3.120 1.00 88.81 186 PHE A CA 1
ATOM 1373 C C . PHE A 1 186 ? -2.149 11.978 3.169 1.00 88.81 186 PHE A C 1
ATOM 1375 O O . PHE A 1 186 ? -1.002 12.427 3.141 1.00 88.81 186 PHE A O 1
ATOM 1382 N N . GLY A 1 187 ? -3.216 12.749 3.301 1.00 86.00 187 GLY A N 1
ATOM 1383 C CA . GLY A 1 187 ? -3.105 14.157 3.605 1.00 86.00 187 GLY A CA 1
ATOM 1384 C C . GLY A 1 187 ? -4.377 14.725 4.181 1.00 86.00 187 GLY A C 1
ATOM 1385 O O . GLY A 1 187 ? -5.458 14.145 4.085 1.00 86.00 187 GLY A O 1
ATOM 1386 N N . THR A 1 188 ? -4.228 15.888 4.792 1.00 82.56 188 THR A N 1
ATOM 1387 C CA . THR A 1 188 ? -5.347 16.695 5.248 1.00 82.56 188 THR A CA 1
ATOM 1388 C C . THR A 1 188 ? -5.539 17.854 4.276 1.00 82.56 188 THR A C 1
ATOM 1390 O O . THR A 1 188 ? -4.596 18.487 3.801 1.00 82.56 188 THR A O 1
ATOM 1393 N N . THR A 1 189 ? -6.781 18.120 3.901 1.00 79.81 189 THR A N 1
ATOM 1394 C CA . THR A 1 189 ? -7.136 19.276 3.073 1.00 79.81 189 THR A CA 1
ATOM 1395 C C . THR A 1 189 ? -8.446 19.822 3.607 1.00 79.81 189 THR A C 1
ATOM 1397 O O . THR A 1 189 ? -9.414 19.078 3.741 1.00 79.81 189 THR A O 1
ATOM 1400 N N . GLU A 1 190 ? -8.447 21.095 4.011 1.00 77.19 190 GLU A N 1
ATOM 1401 C CA . GLU A 1 190 ? -9.595 21.744 4.671 1.00 77.19 190 GLU A CA 1
ATOM 1402 C C . GLU A 1 190 ? -10.111 20.968 5.906 1.00 77.19 190 GLU A C 1
ATOM 1404 O O . GLU A 1 190 ? -11.309 20.895 6.169 1.00 77.19 190 GLU A O 1
ATOM 1409 N N . GLY A 1 191 ? -9.201 20.331 6.654 1.00 74.38 191 GLY A N 1
ATOM 1410 C CA . GLY A 1 191 ? -9.531 19.522 7.836 1.00 74.38 191 GLY A CA 1
ATOM 1411 C C . GLY A 1 191 ? -10.095 18.129 7.532 1.00 74.38 191 GLY A C 1
ATOM 1412 O O . GLY A 1 191 ? -10.318 17.349 8.456 1.00 74.38 191 GLY A O 1
ATOM 1413 N N . ARG A 1 192 ? -10.285 17.771 6.257 1.00 79.50 192 ARG A N 1
ATOM 1414 C CA . ARG A 1 192 ? -10.711 16.431 5.834 1.00 79.50 192 ARG A CA 1
ATOM 1415 C C . ARG A 1 192 ? -9.504 15.563 5.512 1.00 79.50 192 ARG A C 1
ATOM 1417 O O . ARG A 1 192 ? -8.592 16.010 4.817 1.00 79.50 192 ARG A O 1
ATOM 1424 N N . LEU A 1 193 ? -9.523 14.323 5.989 1.00 84.69 193 LEU A N 1
ATOM 1425 C CA . LEU A 1 193 ? -8.519 13.321 5.655 1.00 84.69 193 LEU A CA 1
ATOM 1426 C C . LEU A 1 193 ? -8.813 12.731 4.275 1.00 84.69 193 LEU A C 1
ATOM 1428 O O . LEU A 1 193 ? -9.947 12.354 3.982 1.00 84.69 193 LEU A O 1
ATOM 1432 N N . TRP A 1 194 ? -7.790 12.607 3.444 1.00 86.56 194 TRP A N 1
ATOM 1433 C CA . TRP A 1 194 ? -7.819 11.786 2.243 1.00 86.56 194 TRP A CA 1
ATOM 1434 C C . TRP A 1 194 ? -6.676 10.779 2.273 1.00 86.56 194 TRP A C 1
ATOM 1436 O O . TRP A 1 194 ? -5.630 11.026 2.875 1.00 86.56 194 TRP A O 1
ATOM 1446 N N . ILE A 1 195 ? -6.883 9.650 1.605 1.00 90.50 195 ILE A N 1
ATOM 1447 C CA . ILE A 1 195 ? -5.848 8.651 1.343 1.00 90.50 195 ILE A CA 1
ATOM 1448 C C . ILE A 1 195 ? -5.739 8.409 -0.158 1.00 90.50 195 ILE A C 1
ATOM 1450 O O . ILE A 1 195 ? -6.710 8.585 -0.893 1.00 90.50 195 ILE A O 1
ATOM 1454 N N . ALA A 1 196 ? -4.563 7.998 -0.603 1.00 87.50 196 ALA A N 1
ATOM 1455 C CA . ALA A 1 196 ? -4.309 7.545 -1.955 1.00 87.50 196 ALA A CA 1
ATOM 1456 C C . ALA A 1 196 ? -3.420 6.305 -1.912 1.00 87.50 196 ALA A C 1
ATOM 1458 O O . ALA A 1 196 ? -2.372 6.291 -1.260 1.00 87.50 196 ALA A O 1
ATOM 1459 N N . ASP A 1 197 ? -3.836 5.264 -2.623 1.00 90.06 197 ASP A N 1
ATOM 1460 C CA . ASP A 1 197 ? -3.054 4.041 -2.731 1.00 90.06 197 ASP A CA 1
ATOM 1461 C C . ASP A 1 197 ? -1.823 4.270 -3.617 1.00 90.06 197 ASP A C 1
ATOM 1463 O O . ASP A 1 197 ? -1.921 4.758 -4.746 1.00 90.06 197 ASP A O 1
ATOM 1467 N N . ARG A 1 198 ? -0.634 3.929 -3.113 1.00 86.00 198 ARG A N 1
ATOM 1468 C CA . ARG A 1 198 ? 0.645 4.138 -3.811 1.00 86.00 198 ARG A CA 1
ATOM 1469 C C . ARG A 1 198 ? 1.017 2.945 -4.695 1.00 86.00 198 ARG A C 1
ATOM 1471 O O . ARG A 1 198 ? 2.188 2.580 -4.773 1.00 86.00 198 ARG A O 1
ATOM 1478 N N . ARG A 1 199 ? 0.031 2.381 -5.406 1.00 78.62 199 ARG A N 1
ATOM 1479 C CA . ARG A 1 199 ? 0.155 1.152 -6.211 1.00 78.62 199 ARG A CA 1
ATOM 1480 C C . ARG A 1 199 ? 0.614 -0.015 -5.348 1.00 78.62 199 ARG A C 1
ATOM 1482 O O . ARG A 1 199 ? 1.602 -0.685 -5.658 1.00 78.62 199 ARG A O 1
ATOM 1489 N N . SER A 1 200 ? -0.081 -0.205 -4.236 1.00 80.38 200 SER A N 1
ATOM 1490 C CA . SER A 1 200 ? 0.212 -1.298 -3.326 1.00 80.38 200 SER A CA 1
ATOM 1491 C C . SER A 1 200 ? -0.038 -2.660 -3.981 1.00 80.38 200 SER A C 1
ATOM 1493 O O . SER A 1 200 ? -0.850 -2.799 -4.895 1.00 80.38 200 SER A O 1
ATOM 1495 N N . ALA A 1 201 ? 0.681 -3.685 -3.519 1.00 73.56 201 ALA A N 1
ATOM 1496 C CA . ALA A 1 201 ? 0.581 -5.031 -4.088 1.00 73.56 201 ALA A CA 1
ATOM 1497 C C . ALA A 1 201 ? -0.745 -5.736 -3.748 1.00 73.56 201 ALA A C 1
ATOM 1499 O O . ALA A 1 201 ? -1.260 -6.487 -4.570 1.00 73.56 201 ALA A O 1
ATOM 1500 N N . ASN A 1 202 ? -1.289 -5.482 -2.554 1.00 77.81 202 ASN A N 1
ATOM 1501 C CA . ASN A 1 202 ? -2.503 -6.131 -2.045 1.00 77.81 202 ASN A CA 1
ATOM 1502 C C . ASN A 1 202 ? -3.749 -5.237 -2.113 1.00 77.81 202 ASN A C 1
ATOM 1504 O O . ASN A 1 202 ? -4.841 -5.684 -1.769 1.00 77.81 202 ASN A O 1
ATOM 1508 N N . GLY A 1 203 ? -3.589 -3.999 -2.584 1.00 82.31 203 GLY A N 1
ATOM 1509 C CA . GLY A 1 203 ? -4.654 -3.011 -2.637 1.00 82.31 203 GLY A CA 1
ATOM 1510 C C . GLY A 1 203 ? -5.010 -2.438 -1.266 1.00 82.31 203 GLY A C 1
ATOM 1511 O O . GLY A 1 203 ? -4.629 -2.959 -0.215 1.00 82.31 203 GLY A O 1
ATOM 1512 N N . THR A 1 204 ? -5.789 -1.361 -1.312 1.00 87.44 204 THR A N 1
ATOM 1513 C CA . THR A 1 204 ? -6.377 -0.720 -0.136 1.00 87.44 204 THR A CA 1
ATOM 1514 C C . THR A 1 204 ? -7.894 -0.787 -0.235 1.00 87.44 204 THR A C 1
ATOM 1516 O O . THR A 1 204 ? -8.459 -0.482 -1.286 1.00 87.44 204 THR A O 1
ATOM 1519 N N . ARG A 1 205 ? -8.560 -1.122 0.871 1.00 86.81 205 ARG A N 1
ATOM 1520 C CA . ARG A 1 205 ? -10.021 -1.079 0.991 1.00 86.81 205 ARG A CA 1
ATOM 1521 C C . ARG A 1 205 ? -10.453 -0.142 2.104 1.00 86.81 205 ARG A C 1
ATOM 1523 O O . ARG A 1 205 ? -9.833 -0.087 3.161 1.00 86.81 205 ARG A O 1
ATOM 1530 N N . ILE A 1 206 ? -11.536 0.591 1.873 1.00 90.56 206 ILE A N 1
ATOM 1531 C CA . ILE A 1 206 ? -12.164 1.449 2.876 1.00 90.56 206 ILE A CA 1
ATOM 1532 C C . ILE A 1 206 ? -13.494 0.822 3.272 1.00 90.56 206 ILE A C 1
ATOM 1534 O O . ILE A 1 206 ? -14.387 0.671 2.443 1.00 90.56 206 ILE A O 1
ATOM 1538 N N . VAL A 1 207 ? -13.645 0.523 4.555 1.00 87.25 207 VAL A N 1
ATOM 1539 C CA . VAL A 1 207 ? -14.859 -0.034 5.143 1.00 87.25 207 VAL A CA 1
ATOM 1540 C C . VAL A 1 207 ? -15.561 1.043 5.973 1.00 87.25 207 VAL A C 1
ATOM 1542 O O . VAL A 1 207 ? -15.016 1.579 6.944 1.00 87.25 207 VAL A O 1
ATOM 1545 N N . ARG A 1 208 ? -16.798 1.373 5.589 1.00 83.56 208 ARG A N 1
ATOM 1546 C CA . ARG A 1 208 ? -17.675 2.347 6.260 1.00 83.56 208 ARG A CA 1
ATOM 1547 C C . ARG A 1 208 ? -18.987 1.691 6.642 1.00 83.56 208 ARG A C 1
ATOM 1549 O O . ARG A 1 208 ? -19.957 1.685 5.884 1.00 83.56 208 ARG A O 1
ATOM 1556 N N . GLY A 1 209 ? -19.026 1.121 7.841 1.00 80.56 209 GLY A N 1
ATOM 1557 C CA . GLY A 1 209 ? -20.189 0.368 8.297 1.00 80.56 209 GLY A CA 1
ATOM 1558 C C . GLY A 1 209 ? -20.432 -0.856 7.412 1.00 80.56 209 GLY A C 1
ATOM 1559 O O . GLY A 1 209 ? -19.782 -1.875 7.597 1.00 80.56 209 GLY A O 1
ATOM 1560 N N . ARG A 1 210 ? -21.381 -0.763 6.470 1.00 80.19 210 ARG A N 1
ATOM 1561 C CA . ARG A 1 210 ? -21.715 -1.839 5.513 1.00 80.19 210 ARG A CA 1
ATOM 1562 C C . ARG A 1 210 ? -21.163 -1.613 4.105 1.00 80.19 210 ARG A C 1
ATOM 1564 O O . ARG A 1 210 ? -21.268 -2.506 3.273 1.00 80.19 210 ARG A O 1
ATOM 1571 N N . GLU A 1 211 ? -20.641 -0.424 3.829 1.00 82.00 211 GLU A N 1
ATOM 1572 C CA . GLU A 1 211 ? -20.062 -0.085 2.534 1.00 82.00 211 GLU A CA 1
ATOM 1573 C C . GLU A 1 211 ? -18.580 -0.465 2.518 1.00 82.00 211 GLU A C 1
ATOM 1575 O O . GLU A 1 211 ? -17.849 -0.148 3.459 1.00 82.00 211 GLU A O 1
ATOM 1580 N N . VAL A 1 212 ? -18.149 -1.137 1.450 1.00 87.88 212 VAL A N 1
ATOM 1581 C CA . VAL A 1 212 ? -16.745 -1.462 1.185 1.00 87.88 212 VAL A CA 1
ATOM 1582 C C . VAL A 1 212 ? -16.381 -0.848 -0.158 1.00 87.88 212 VAL A C 1
ATOM 1584 O O . VAL A 1 212 ? -17.060 -1.094 -1.154 1.00 87.88 212 VAL A O 1
ATOM 1587 N N . ILE A 1 213 ? -15.335 -0.030 -0.164 1.00 87.38 213 ILE A N 1
ATOM 1588 C CA . ILE A 1 213 ? -14.837 0.672 -1.344 1.00 87.38 213 ILE A CA 1
ATOM 1589 C C . ILE A 1 213 ? -13.417 0.178 -1.610 1.00 87.38 213 ILE A C 1
ATOM 1591 O O . ILE A 1 213 ? -12.525 0.406 -0.791 1.00 87.38 213 ILE A O 1
ATOM 1595 N N . ASP A 1 214 ? -13.207 -0.480 -2.747 1.00 86.88 214 ASP A N 1
ATOM 1596 C CA . ASP A 1 214 ? -11.872 -0.800 -3.250 1.00 86.88 214 ASP A CA 1
ATOM 1597 C C . ASP A 1 214 ? -11.230 0.467 -3.830 1.00 86.88 214 ASP A C 1
ATOM 1599 O O . ASP A 1 214 ? -11.778 1.099 -4.737 1.00 86.88 214 ASP A O 1
ATOM 1603 N N . CYS A 1 215 ? -10.077 0.863 -3.294 1.00 84.44 215 CYS A N 1
ATOM 1604 C CA . CYS A 1 215 ? -9.374 2.053 -3.754 1.00 84.44 215 CYS A CA 1
ATOM 1605 C C . CYS A 1 215 ? -8.641 1.775 -5.068 1.00 84.44 215 CYS A C 1
ATOM 1607 O O . CYS A 1 215 ? -7.784 0.890 -5.138 1.00 84.44 215 CYS A O 1
ATOM 1609 N N . THR A 1 216 ? -8.886 2.597 -6.086 1.00 84.94 216 THR A N 1
ATOM 1610 C CA . THR A 1 216 ? -8.054 2.624 -7.288 1.00 84.94 216 THR A CA 1
ATOM 1611 C C . THR A 1 216 ? -6.668 3.191 -6.947 1.00 84.94 216 THR A C 1
ATOM 1613 O O . THR A 1 216 ? -6.567 4.234 -6.289 1.00 84.94 216 THR A O 1
ATOM 1616 N N . PRO A 1 217 ? -5.575 2.571 -7.422 1.00 84.00 217 PRO A N 1
ATOM 1617 C CA . PRO A 1 217 ? -4.234 3.115 -7.257 1.00 84.00 217 PRO A CA 1
ATOM 1618 C C . PRO A 1 217 ? -4.091 4.548 -7.786 1.00 84.00 217 PRO A C 1
ATOM 1620 O O . PRO A 1 217 ? -4.532 4.860 -8.890 1.00 84.00 217 PRO A O 1
ATOM 1623 N N . ALA A 1 218 ? -3.396 5.392 -7.022 1.00 80.75 218 ALA A N 1
ATOM 1624 C CA . ALA A 1 218 ? -3.154 6.817 -7.267 1.00 80.75 218 ALA A CA 1
ATOM 1625 C C . ALA A 1 218 ? -4.399 7.728 -7.272 1.00 80.75 218 ALA A C 1
ATOM 1627 O O . ALA A 1 218 ? -4.269 8.930 -7.516 1.00 80.75 218 ALA A O 1
ATOM 1628 N N . GLU A 1 219 ? -5.583 7.199 -6.967 1.00 84.19 219 GLU A N 1
ATOM 1629 C CA . GLU A 1 219 ? -6.799 7.990 -6.795 1.00 84.19 219 GLU A CA 1
ATOM 1630 C C . GLU A 1 219 ? -6.969 8.414 -5.329 1.00 84.19 219 GLU A C 1
ATOM 1632 O O . GLU A 1 219 ? -6.592 7.689 -4.405 1.00 84.19 219 GLU A O 1
ATOM 1637 N N . ARG A 1 220 ? -7.502 9.623 -5.107 1.00 88.94 220 ARG A N 1
ATOM 1638 C CA . ARG A 1 220 ? -7.719 10.171 -3.762 1.00 88.94 220 ARG A CA 1
ATOM 1639 C C . ARG A 1 220 ? -9.121 9.849 -3.270 1.00 88.94 220 ARG A C 1
ATOM 1641 O O . ARG A 1 220 ? -10.104 10.263 -3.880 1.00 88.94 220 ARG A O 1
ATOM 1648 N N . TYR A 1 221 ? -9.196 9.231 -2.099 1.00 87.81 221 TYR A N 1
ATOM 1649 C CA . TYR A 1 221 ? -10.443 8.918 -1.416 1.00 87.81 221 TYR A CA 1
ATOM 1650 C C . TYR A 1 221 ? -10.543 9.691 -0.106 1.00 87.81 221 TYR A C 1
ATOM 1652 O O . TYR A 1 221 ? -9.678 9.589 0.763 1.00 87.81 221 TYR A O 1
ATOM 1660 N N . TRP A 1 222 ? -11.623 10.454 0.051 1.00 88.44 222 TRP A N 1
ATOM 1661 C CA . TRP A 1 222 ? -11.919 11.193 1.280 1.00 88.44 222 TRP A CA 1
ATOM 1662 C C . TRP A 1 222 ? -12.393 10.260 2.368 1.00 88.44 222 TRP A C 1
ATOM 1664 O O . TRP A 1 222 ? -13.366 9.554 2.140 1.00 88.44 222 TRP A O 1
ATOM 1674 N N . ILE A 1 223 ? -11.778 10.304 3.541 1.00 87.12 223 ILE A N 1
ATOM 1675 C CA . ILE A 1 223 ? -12.051 9.421 4.669 1.00 87.12 223 ILE A CA 1
ATOM 1676 C C . ILE A 1 223 ? -12.881 10.141 5.733 1.00 87.12 223 ILE A C 1
ATOM 1678 O O . ILE A 1 223 ? -12.557 11.246 6.163 1.00 87.12 223 ILE A O 1
ATOM 1682 N N . ALA A 1 224 ? -13.961 9.491 6.169 1.00 83.94 224 ALA A N 1
ATOM 1683 C CA . ALA A 1 224 ? -14.789 9.965 7.272 1.00 83.94 224 ALA A CA 1
ATOM 1684 C C . ALA A 1 224 ? -14.271 9.423 8.620 1.00 83.94 224 ALA A C 1
ATOM 1686 O O . ALA A 1 224 ? -13.743 8.306 8.649 1.00 83.94 224 ALA A O 1
ATOM 1687 N N . PRO A 1 225 ? -14.460 10.141 9.742 1.00 84.12 225 PRO A N 1
ATOM 1688 C CA . PRO A 1 225 ? -14.154 9.611 11.070 1.00 84.12 225 PRO A CA 1
ATOM 1689 C C . PRO A 1 225 ? -14.919 8.309 11.335 1.00 84.12 225 PRO A C 1
ATOM 1691 O O . PRO A 1 225 ? -16.079 8.174 10.952 1.00 84.12 225 PRO A O 1
ATOM 1694 N N . GLY A 1 226 ? -14.267 7.350 11.983 1.00 84.75 226 GLY A N 1
ATOM 1695 C CA . GLY A 1 226 ? -14.787 6.011 12.253 1.00 84.75 226 GLY A CA 1
ATOM 1696 C C . GLY A 1 226 ? -14.646 5.022 11.093 1.00 84.75 226 GLY A C 1
ATOM 1697 O O . GLY A 1 226 ? -15.042 3.870 11.246 1.00 84.75 226 GLY A O 1
ATOM 1698 N N . SER A 1 227 ? -14.088 5.432 9.946 1.00 86.56 227 SER A N 1
ATOM 1699 C CA . SER A 1 227 ? -13.787 4.496 8.853 1.00 86.56 227 SER A CA 1
ATOM 1700 C C . SER A 1 227 ? -12.680 3.523 9.263 1.00 86.56 227 SER A C 1
ATOM 1702 O O . SER A 1 227 ? -11.718 3.910 9.934 1.00 86.56 227 SER A O 1
ATOM 1704 N N . LEU A 1 228 ? -12.799 2.277 8.809 1.00 89.06 228 LEU A N 1
ATOM 1705 C CA . LEU A 1 228 ? -11.746 1.271 8.878 1.00 89.06 228 LEU A CA 1
ATOM 1706 C C . LEU A 1 228 ? -11.079 1.185 7.505 1.00 89.06 228 LEU A C 1
ATOM 1708 O O . LEU A 1 228 ? -11.760 1.138 6.483 1.00 89.06 228 LEU A O 1
ATOM 1712 N N . ILE A 1 229 ? -9.756 1.199 7.475 1.00 91.06 229 ILE A N 1
ATOM 1713 C CA . ILE A 1 229 ? -8.973 1.045 6.257 1.00 91.06 229 ILE A CA 1
ATOM 1714 C C . ILE A 1 229 ? -8.211 -0.265 6.370 1.00 91.06 229 ILE A C 1
ATOM 1716 O O . ILE A 1 229 ? -7.527 -0.506 7.364 1.00 91.06 229 ILE A O 1
ATOM 1720 N N . GLU A 1 230 ? -8.339 -1.092 5.344 1.00 87.62 230 GLU A N 1
ATOM 1721 C CA . GLU A 1 230 ? -7.668 -2.377 5.216 1.00 87.62 230 GLU A CA 1
ATOM 1722 C C . GLU A 1 230 ? -6.545 -2.257 4.184 1.00 87.62 230 GLU A C 1
ATOM 1724 O O . GLU A 1 230 ? -6.744 -1.738 3.084 1.00 87.62 230 GLU A O 1
ATOM 1729 N N . MET A 1 231 ? -5.361 -2.733 4.559 1.00 83.75 231 MET A N 1
ATOM 1730 C CA . MET A 1 231 ? -4.127 -2.704 3.778 1.00 83.75 231 MET A CA 1
ATOM 1731 C C . MET A 1 231 ? -3.455 -4.072 3.892 1.00 83.75 231 MET A C 1
ATOM 1733 O O . MET A 1 231 ? -2.737 -4.339 4.859 1.00 83.75 231 MET A O 1
ATOM 1737 N N . GLY A 1 232 ? -3.690 -4.961 2.927 1.00 82.31 232 GLY A N 1
ATOM 1738 C CA . GLY A 1 232 ? -3.299 -6.365 3.096 1.00 82.31 232 GLY A CA 1
ATOM 1739 C C . GLY A 1 232 ? -3.951 -6.969 4.349 1.00 82.31 232 GLY A C 1
ATOM 1740 O O . GLY A 1 232 ? -5.169 -6.877 4.492 1.00 82.31 232 GLY A O 1
ATOM 1741 N N . ASP A 1 233 ? -3.144 -7.519 5.263 1.00 80.31 233 ASP A N 1
ATOM 1742 C CA . ASP A 1 233 ? -3.618 -8.107 6.530 1.00 80.31 233 ASP A CA 1
ATOM 1743 C C . ASP A 1 233 ? -3.649 -7.108 7.698 1.00 80.31 233 ASP A C 1
ATOM 1745 O O . ASP A 1 233 ? -4.100 -7.431 8.799 1.00 80.31 233 ASP A O 1
ATOM 1749 N N . GLN A 1 234 ? -3.162 -5.884 7.485 1.00 81.50 234 GLN A N 1
ATOM 1750 C CA . GLN A 1 234 ? -3.194 -4.835 8.497 1.00 81.50 234 GLN A CA 1
ATOM 1751 C C . GLN A 1 234 ? -4.409 -3.944 8.305 1.00 81.50 234 GLN A C 1
ATOM 1753 O O . GLN A 1 234 ? -4.826 -3.637 7.188 1.00 81.50 234 GLN A O 1
ATOM 1758 N N . THR A 1 235 ? -4.958 -3.471 9.418 1.00 85.25 235 THR A N 1
ATOM 1759 C CA . THR A 1 235 ? -6.072 -2.529 9.391 1.00 85.25 235 THR A CA 1
ATOM 1760 C C . THR A 1 235 ? -5.804 -1.358 10.318 1.00 85.25 235 THR A C 1
ATOM 1762 O O . THR A 1 235 ? -5.059 -1.463 11.296 1.00 85.25 235 THR A O 1
ATOM 1765 N N . PHE A 1 236 ? -6.397 -0.210 10.016 1.00 87.56 236 PHE A N 1
ATOM 1766 C CA . PHE A 1 236 ? -6.421 0.905 10.948 1.00 87.56 236 PHE A CA 1
ATOM 1767 C C . PHE A 1 236 ? -7.756 1.621 10.924 1.00 87.56 236 PHE A C 1
ATOM 1769 O O . PHE A 1 236 ? -8.415 1.741 9.894 1.00 87.56 236 PHE A O 1
ATOM 1776 N N . THR A 1 237 ? -8.146 2.110 12.091 1.00 88.75 237 THR A N 1
ATOM 1777 C CA . THR A 1 237 ? -9.314 2.968 12.250 1.00 88.75 237 THR A CA 1
ATOM 1778 C C . THR A 1 237 ? -8.874 4.413 12.349 1.00 88.75 237 THR A C 1
ATOM 1780 O O . THR A 1 237 ? -7.790 4.719 12.848 1.00 88.75 237 THR A O 1
ATOM 1783 N N . VAL A 1 238 ? -9.724 5.305 11.861 1.00 87.44 238 VAL A N 1
ATOM 1784 C CA . VAL A 1 238 ? -9.488 6.748 11.912 1.00 87.44 238 VAL A CA 1
ATOM 1785 C C . VAL A 1 238 ? -10.474 7.398 12.864 1.00 87.44 238 VAL A C 1
ATOM 1787 O O . VAL A 1 238 ? -11.675 7.159 12.786 1.00 87.44 238 VAL A O 1
ATOM 1790 N N . SER A 1 239 ? -9.996 8.253 13.749 1.00 85.94 239 SER A N 1
ATOM 1791 C CA . SER A 1 239 ? -10.828 9.090 14.608 1.00 85.94 239 SER A CA 1
ATOM 1792 C C . SER A 1 239 ? -10.330 10.528 14.563 1.00 85.94 239 SER A C 1
ATOM 1794 O O . SER A 1 239 ? -9.209 10.808 14.141 1.00 85.94 239 SER A O 1
ATOM 1796 N N . LEU A 1 240 ? -11.179 11.469 14.965 1.00 85.12 240 LEU A N 1
ATOM 1797 C CA . LEU A 1 240 ? -10.724 12.835 15.203 1.00 85.12 240 LEU A CA 1
ATOM 1798 C C . LEU A 1 240 ? -9.909 12.835 16.498 1.00 85.12 240 LEU A C 1
ATOM 1800 O O . LEU A 1 240 ? -10.360 12.290 17.505 1.00 85.12 240 LEU A O 1
ATOM 1804 N N . SER A 1 241 ? -8.716 13.425 16.476 1.00 76.62 241 SER A N 1
ATOM 1805 C CA . SER A 1 241 ? -7.956 13.673 17.697 1.00 76.62 241 SER A CA 1
ATOM 1806 C C . SER A 1 241 ? -8.443 14.981 18.312 1.00 76.62 241 SER A C 1
ATOM 1808 O O . SER A 1 241 ? -8.465 16.010 17.630 1.00 76.62 241 SER A O 1
ATOM 1810 N N . GLU A 1 242 ? -8.815 14.965 19.587 1.00 62.22 242 GLU A N 1
ATOM 1811 C CA . GLU A 1 242 ? -9.151 16.193 20.305 1.00 62.22 242 GLU A CA 1
ATOM 1812 C C . GLU A 1 242 ? -7.882 17.044 20.459 1.00 62.22 242 GLU A C 1
ATOM 1814 O O . GLU A 1 242 ? -6.912 16.633 21.099 1.00 62.22 242 GLU A O 1
ATOM 1819 N N . GLY A 1 243 ? -7.861 18.220 19.823 1.00 54.28 243 GLY A N 1
ATOM 1820 C CA . GLY A 1 243 ? -6.802 19.206 20.031 1.00 54.28 243 GLY A CA 1
ATOM 1821 C C . GLY A 1 243 ? -6.852 19.699 21.476 1.00 54.28 243 GLY A C 1
ATOM 1822 O O . GLY A 1 243 ? -7.918 20.100 21.945 1.00 54.28 243 GLY A O 1
ATOM 1823 N N . ARG A 1 244 ? -5.724 19.639 22.187 1.00 37.94 244 ARG A N 1
ATOM 1824 C CA . ARG A 1 244 ? -5.582 20.165 23.550 1.00 37.94 244 ARG A CA 1
ATOM 1825 C C . ARG A 1 244 ? -4.587 21.308 23.581 1.00 37.94 244 ARG A C 1
ATOM 1827 O O . ARG A 1 244 ? -3.426 21.069 23.170 1.00 37.94 244 ARG A O 1
#